Protein AF-A0A7V5KZN9-F1 (afdb_monomer_lite)

Secondary structure (DSSP, 8-state):
---------------------------PPPSBT-EEE-SS-EEEEEE-TTS-EEEEEEEEEEEE-TTS-EEEEEEEESSTTS-SEEEEE---S----SEEEEEEEEEEEETTEEEEEEEEEETT-TT-EEEEEEEE-SSEEEEBTTEEEEEEEEEEETTEEEEEEEEEE--STTTT-B-TTSPEEEE----

Radius of gyration: 25.76 Å; chains: 1; bounding box: 41×54×111 Å

pLDDT: mean 72.71, std 17.25, range [31.91, 93.56]

Foldseek 3Di:
DDDDDDDDDDDDDPDPPPPPPPPPPVPWDDLAPFKWKWQAKDWDWAADPVRDIDIWIWIKIWHQHPQQAIFIFIWTAPDRNRPHGDDGGPRDPPPPQQKG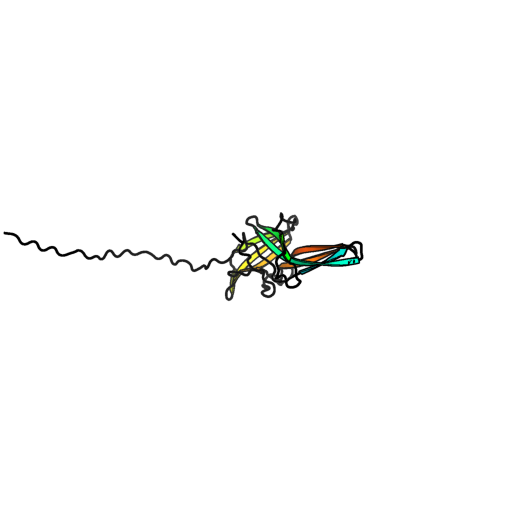KDWPDFDDDDDQWTKTWIWIDGHPDPPDIAIAMWITHRWKIWIWPQWDFDFAWDDPDPRDIDTDGDGHGHNDPRRPHTDPVTIITTDPPPD

Sequence (191 aa):
MRLKQKLLLSSLVLVFTACEPVDEESKKATLKNNLWIATTCSTTVATDSNGVKHYFYYKGLYQFDNDNTIKIGRNNYKDSTCTQFLENHAPASPENFTYNFYDLGKSATVKDYSIYDLKIEKVGESSQSVDALYAISENELCLSESLYAKNSYLHIDDNKTYESMVLDVYSDNNASQIDYGNCLRLINAPR

Structure (mmCIF, N/CA/C/O backbone):
data_AF-A0A7V5KZN9-F1
#
_entry.id   AF-A0A7V5KZN9-F1
#
loop_
_atom_site.group_PDB
_atom_site.id
_atom_site.type_symbol
_atom_site.label_atom_id
_atom_site.label_alt_id
_atom_site.label_comp_id
_atom_site.label_asym_id
_atom_site.label_entity_id
_atom_site.label_seq_id
_atom_site.pdbx_PDB_ins_code
_atom_site.Cartn_x
_atom_site.Cartn_y
_atom_site.Cartn_z
_atom_site.occupancy
_atom_site.B_iso_or_equiv
_atom_site.auth_seq_id
_atom_site.auth_comp_id
_atom_site.auth_asym_id
_atom_site.auth_atom_id
_atom_site.pdbx_PDB_model_num
ATOM 1 N N . MET A 1 1 ? 21.444 -29.534 82.105 1.00 37.88 1 MET A N 1
ATOM 2 C CA . MET A 1 1 ? 21.916 -30.576 81.165 1.00 37.88 1 MET A CA 1
ATOM 3 C C . MET A 1 1 ? 21.159 -30.389 79.853 1.00 37.88 1 MET A C 1
ATOM 5 O O . MET A 1 1 ? 19.974 -30.098 79.897 1.00 37.88 1 MET A O 1
ATOM 9 N N . ARG A 1 2 ? 21.871 -30.380 78.721 1.00 42.91 2 ARG A N 1
ATOM 10 C CA . ARG A 1 2 ? 21.389 -29.976 77.386 1.00 42.91 2 ARG A CA 1
ATOM 11 C C . ARG A 1 2 ? 20.339 -30.948 76.829 1.00 42.91 2 ARG A C 1
ATOM 13 O O . ARG A 1 2 ? 20.581 -32.144 76.893 1.00 42.91 2 ARG A O 1
ATOM 20 N N . LEU A 1 3 ? 19.344 -30.439 76.099 1.00 35.59 3 LEU A N 1
ATOM 21 C CA . LEU A 1 3 ? 19.059 -30.942 74.750 1.00 35.59 3 LEU A CA 1
ATOM 22 C C . LEU A 1 3 ? 18.369 -29.857 73.910 1.00 35.59 3 LEU A C 1
ATOM 24 O O . LEU A 1 3 ? 17.311 -29.346 74.254 1.00 35.59 3 LEU A O 1
ATOM 28 N N . LYS A 1 4 ? 19.039 -29.472 72.822 1.00 46.28 4 LYS A N 1
ATOM 29 C CA . LYS A 1 4 ? 18.533 -28.588 71.774 1.00 46.28 4 LYS A CA 1
ATOM 30 C C . LYS A 1 4 ? 17.690 -29.437 70.822 1.00 46.28 4 LYS A C 1
ATOM 32 O O . LYS A 1 4 ? 18.219 -30.412 70.297 1.00 46.28 4 LYS A O 1
ATOM 37 N N . GLN A 1 5 ? 16.466 -29.024 70.513 1.00 47.81 5 GLN A N 1
ATOM 38 C CA . GLN A 1 5 ? 15.792 -29.440 69.284 1.00 47.81 5 GLN A CA 1
ATOM 39 C C . GLN A 1 5 ? 15.448 -28.197 68.469 1.00 47.81 5 GLN A C 1
ATOM 41 O O . GLN A 1 5 ? 14.625 -27.371 68.848 1.00 47.81 5 GLN A O 1
ATOM 46 N N . LYS A 1 6 ? 16.178 -28.058 67.362 1.00 46.81 6 LYS A N 1
ATOM 47 C CA . LYS A 1 6 ? 15.826 -27.215 66.226 1.00 46.81 6 LYS A CA 1
ATOM 48 C C . LYS A 1 6 ? 14.676 -27.910 65.498 1.00 46.81 6 LYS A C 1
ATOM 50 O O . LYS A 1 6 ? 14.835 -29.084 65.177 1.00 46.81 6 LYS A O 1
ATOM 55 N N . LEU A 1 7 ? 13.606 -27.199 65.160 1.00 44.44 7 LEU A N 1
ATOM 56 C CA . LEU A 1 7 ? 12.789 -27.557 64.003 1.00 44.44 7 LEU A CA 1
ATOM 57 C C . LEU A 1 7 ? 12.545 -26.310 63.154 1.00 44.44 7 LEU A C 1
ATOM 59 O O . LEU A 1 7 ? 12.447 -25.197 63.665 1.00 44.44 7 LEU A O 1
ATOM 63 N N . LEU A 1 8 ? 12.593 -26.540 61.850 1.00 43.81 8 LEU A N 1
ATOM 64 C CA . LEU A 1 8 ? 12.763 -25.574 60.780 1.00 43.81 8 LEU A CA 1
ATOM 65 C C . LEU A 1 8 ? 11.484 -24.801 60.439 1.00 43.81 8 LEU A C 1
ATOM 67 O O . LEU A 1 8 ? 10.370 -25.285 60.612 1.00 43.81 8 LEU A O 1
ATOM 71 N N . LEU A 1 9 ? 11.725 -23.621 59.864 1.00 48.78 9 LEU A N 1
ATOM 72 C CA . LEU A 1 9 ? 10.840 -22.830 59.013 1.00 48.78 9 LEU A CA 1
ATOM 73 C C . LEU A 1 9 ? 10.015 -23.674 58.021 1.00 48.78 9 LEU A C 1
ATOM 75 O O . LEU A 1 9 ? 10.555 -24.561 57.366 1.00 48.78 9 LEU A O 1
ATOM 79 N N . SER A 1 10 ? 8.764 -23.271 57.794 1.00 40.38 10 SER A N 1
ATOM 80 C CA . SER A 1 10 ? 8.114 -23.232 56.465 1.00 40.38 10 SER A CA 1
ATOM 81 C C . SER A 1 10 ? 6.826 -22.396 56.581 1.00 40.38 10 SER A C 1
ATOM 83 O O . SER A 1 10 ? 5.930 -22.725 57.344 1.00 40.38 10 SER A O 1
ATOM 85 N N . SER A 1 11 ? 6.867 -21.132 56.152 1.00 48.06 11 SER A N 1
ATOM 86 C CA . SER A 1 11 ? 6.340 -20.623 54.871 1.00 48.06 11 SER A CA 1
ATOM 87 C C . SER A 1 11 ? 4.832 -20.778 54.686 1.00 48.06 11 SER A C 1
ATOM 89 O O . SER A 1 11 ? 4.360 -21.862 54.371 1.00 48.06 11 SER A O 1
ATOM 91 N N . LEU A 1 12 ? 4.125 -19.643 54.708 1.00 38.84 12 LEU A N 1
ATOM 92 C CA . LEU A 1 12 ? 3.197 -19.298 53.630 1.00 38.84 12 LEU A CA 1
ATOM 93 C C . LEU A 1 12 ? 2.987 -17.774 53.601 1.00 38.84 12 LEU A C 1
ATOM 95 O O . LEU A 1 12 ? 2.076 -17.233 54.220 1.00 38.84 12 LEU A O 1
ATOM 99 N N . VAL A 1 13 ? 3.875 -17.063 52.905 1.00 45.25 13 VAL A N 1
ATOM 100 C CA . VAL A 1 13 ? 3.582 -15.695 52.463 1.00 45.25 13 VA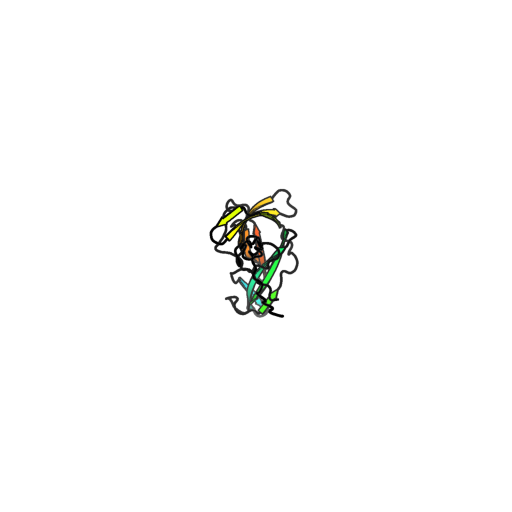L A CA 1
ATOM 101 C C . VAL A 1 13 ? 2.787 -15.838 51.169 1.00 45.25 13 VAL A C 1
ATOM 103 O O . VAL A 1 13 ? 3.345 -16.190 50.132 1.00 45.25 13 VAL A O 1
ATOM 106 N N . LEU A 1 14 ? 1.475 -15.620 51.243 1.00 45.81 14 LEU A N 1
ATOM 107 C CA . LEU A 1 14 ? 0.616 -15.435 50.075 1.00 45.81 14 LEU A CA 1
ATOM 108 C C . LEU A 1 14 ? 0.944 -14.070 49.462 1.00 45.81 14 LEU A C 1
ATOM 110 O O . LEU A 1 14 ? 0.382 -13.048 49.848 1.00 45.81 14 LEU A O 1
ATOM 114 N N . VAL A 1 15 ? 1.895 -14.049 48.529 1.00 48.28 15 VAL A N 1
ATOM 115 C CA . VAL A 1 15 ? 2.073 -12.911 47.628 1.00 48.28 15 VAL A CA 1
ATOM 116 C C . VAL A 1 15 ? 1.004 -13.044 46.550 1.00 48.28 15 VAL A C 1
ATOM 118 O O . VAL A 1 15 ? 1.126 -13.863 45.644 1.00 48.28 15 VAL A O 1
ATOM 121 N N . PHE A 1 16 ? -0.060 -12.250 46.657 1.00 43.22 16 PHE A N 1
ATOM 122 C CA . PHE A 1 16 ? -0.924 -11.970 45.518 1.00 43.22 16 PHE A CA 1
ATOM 123 C C . PHE A 1 16 ? -0.116 -11.120 44.536 1.00 43.22 16 PHE A C 1
ATOM 125 O O . PHE A 1 16 ? -0.119 -9.894 44.610 1.00 43.22 16 PHE A O 1
ATOM 132 N N . THR A 1 17 ? 0.616 -11.761 43.627 1.00 47.50 17 THR A N 1
ATOM 133 C CA . THR A 1 17 ? 0.988 -11.089 42.385 1.00 47.50 17 THR A CA 1
ATOM 134 C C . THR A 1 17 ? -0.301 -10.959 41.595 1.00 47.50 17 THR A C 1
ATOM 136 O O . THR A 1 17 ? -0.798 -11.944 41.046 1.00 47.50 17 THR A O 1
ATOM 139 N N . ALA A 1 18 ? -0.878 -9.761 41.596 1.00 42.34 18 ALA A N 1
ATOM 140 C CA . ALA A 1 18 ? -1.799 -9.368 40.551 1.00 42.34 18 ALA A CA 1
ATOM 141 C C . ALA A 1 18 ? -1.063 -9.585 39.222 1.00 42.34 18 ALA A C 1
ATOM 143 O O . ALA A 1 18 ? -0.175 -8.816 38.865 1.00 42.34 18 ALA A O 1
ATOM 144 N N . CYS A 1 19 ? -1.362 -10.690 38.538 1.00 40.97 19 CYS A N 1
ATOM 145 C CA . CYS A 1 19 ? -1.184 -10.721 37.101 1.00 40.97 19 CYS A CA 1
ATOM 146 C C . CYS A 1 19 ? -2.196 -9.707 36.584 1.00 40.97 19 CYS A C 1
ATOM 148 O O . CYS A 1 19 ? -3.392 -9.995 36.529 1.00 40.97 19 CYS A O 1
ATOM 150 N N . GLU A 1 20 ? -1.721 -8.505 36.268 1.00 43.72 20 GLU A N 1
ATOM 151 C CA . GLU A 1 20 ? -2.348 -7.752 35.193 1.00 43.72 20 GLU A CA 1
ATOM 152 C C . GLU A 1 20 ? -2.511 -8.739 34.030 1.00 43.72 20 GLU A C 1
ATOM 154 O O . GLU A 1 20 ? -1.563 -9.486 33.745 1.00 43.72 20 GLU A O 1
ATOM 159 N N . PRO A 1 21 ? -3.700 -8.849 33.413 1.00 43.19 21 PRO A N 1
ATOM 160 C CA . PRO A 1 21 ? -3.790 -9.570 32.163 1.00 43.19 21 PRO A CA 1
ATOM 161 C C . PRO A 1 21 ? -2.796 -8.879 31.236 1.00 43.19 21 PRO A C 1
ATOM 163 O O . PRO A 1 21 ? -2.962 -7.710 30.896 1.00 43.19 21 PRO A O 1
ATOM 166 N N . VAL A 1 22 ? -1.706 -9.580 30.920 1.00 45.00 22 VAL A N 1
ATOM 167 C CA . VAL A 1 22 ? -0.855 -9.225 29.796 1.00 45.00 22 VAL A CA 1
ATOM 168 C C . VAL A 1 22 ? -1.811 -9.278 28.626 1.00 45.00 22 VAL A C 1
ATOM 170 O O . VAL A 1 22 ? -2.245 -10.362 28.240 1.00 45.00 22 VAL A O 1
ATOM 173 N N . ASP A 1 23 ? -2.243 -8.102 28.187 1.00 43.59 23 ASP A N 1
ATOM 174 C CA . ASP A 1 23 ? -3.085 -7.953 27.022 1.00 43.59 23 ASP A CA 1
ATOM 175 C C . ASP A 1 23 ? -2.345 -8.694 25.909 1.00 43.59 23 ASP A C 1
ATOM 177 O O . ASP A 1 23 ? -1.269 -8.279 25.473 1.00 43.59 23 ASP A O 1
ATOM 181 N N . GLU A 1 24 ? -2.876 -9.839 25.478 1.00 41.25 24 GLU A N 1
ATOM 182 C CA . GLU A 1 24 ? -2.456 -10.487 24.240 1.00 41.25 24 GLU A CA 1
ATOM 183 C C . GLU A 1 24 ? -2.960 -9.661 23.040 1.00 41.25 24 GLU A C 1
ATOM 185 O O . GLU A 1 24 ? -3.383 -10.189 22.009 1.00 41.25 24 GLU A O 1
ATOM 190 N N . GLU A 1 25 ? -2.804 -8.336 23.096 1.00 46.12 25 GLU A N 1
ATOM 191 C CA . GLU A 1 25 ? -2.372 -7.581 21.930 1.00 46.12 25 GLU A CA 1
ATOM 192 C C . GLU A 1 25 ? -0.958 -8.065 21.571 1.00 46.12 25 GLU A C 1
ATOM 194 O O . GLU A 1 25 ? 0.052 -7.374 21.708 1.00 46.12 25 GLU A O 1
ATOM 199 N N . SER A 1 26 ? -0.890 -9.320 21.106 1.00 44.06 26 SER A N 1
ATOM 200 C CA . SER A 1 26 ? 0.034 -9.769 20.071 1.00 44.06 26 SER A CA 1
ATOM 201 C C . SER A 1 26 ? 0.387 -8.555 19.229 1.00 44.06 26 SER A C 1
ATOM 203 O O . SER A 1 26 ? -0.524 -7.935 18.704 1.00 44.06 26 SER A O 1
ATOM 205 N N . LYS A 1 27 ? 1.660 -8.143 19.226 1.00 52.47 27 LYS A N 1
ATOM 206 C CA . LYS A 1 27 ? 2.164 -6.880 18.659 1.00 52.47 27 LYS A CA 1
ATOM 207 C C . LYS A 1 27 ? 1.546 -6.582 17.287 1.00 52.47 27 LYS A C 1
ATOM 209 O O . LYS A 1 27 ? 2.137 -6.914 16.261 1.00 52.47 27 LYS A O 1
ATOM 214 N N . LYS A 1 28 ? 0.356 -5.984 17.257 1.00 56.59 28 LYS A N 1
ATOM 215 C CA . LYS A 1 28 ? -0.334 -5.682 16.011 1.00 56.59 28 LYS A CA 1
ATOM 216 C C . LYS A 1 28 ? 0.444 -4.548 15.385 1.00 56.59 28 LYS A C 1
ATOM 218 O O . LYS A 1 28 ? 0.793 -3.577 16.062 1.00 56.59 28 LYS A O 1
ATOM 223 N N . ALA A 1 29 ? 0.767 -4.697 14.109 1.00 63.75 29 ALA A N 1
ATOM 224 C CA . ALA A 1 29 ? 1.358 -3.601 13.379 1.00 63.75 29 ALA A CA 1
ATOM 225 C C . ALA A 1 29 ? 0.389 -2.409 13.432 1.00 63.75 29 ALA A C 1
ATOM 227 O O . ALA A 1 29 ? -0.830 -2.571 13.398 1.00 63.75 29 ALA A O 1
ATOM 228 N N . TH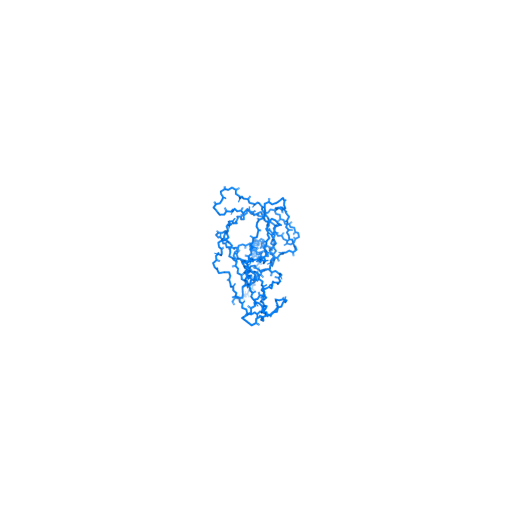R A 1 30 ? 0.932 -1.205 13.559 1.00 76.88 30 THR A N 1
ATOM 229 C CA . THR A 1 30 ? 0.180 0.043 13.423 1.00 76.88 30 THR A CA 1
ATOM 230 C C . THR A 1 30 ? 0.326 0.553 12.000 1.00 76.88 30 THR A C 1
ATOM 232 O O . THR A 1 30 ? 1.366 0.332 11.382 1.00 76.88 30 THR A O 1
ATOM 235 N N . LEU A 1 31 ? -0.658 1.288 11.476 1.00 81.38 31 LEU A N 1
ATOM 236 C CA . LEU A 1 31 ? -0.505 1.947 10.174 1.00 81.38 31 LEU A CA 1
ATOM 237 C C . LEU A 1 31 ? 0.782 2.795 10.146 1.00 81.38 31 LEU A C 1
ATOM 239 O O . LEU A 1 31 ? 1.595 2.689 9.226 1.00 81.38 31 LEU A O 1
ATOM 243 N N . LYS A 1 32 ? 0.982 3.568 11.222 1.00 83.88 32 LYS A N 1
ATOM 244 C CA . LYS A 1 32 ? 2.097 4.497 11.423 1.00 83.88 32 LYS A CA 1
ATOM 245 C C . LYS A 1 32 ? 3.413 3.793 11.770 1.00 83.88 32 LYS A C 1
ATOM 247 O O . LYS A 1 32 ? 3.412 2.768 12.451 1.00 83.88 32 LYS A O 1
ATOM 252 N N . ASN A 1 33 ? 4.531 4.398 11.362 1.00 77.88 33 ASN A N 1
ATOM 253 C CA . ASN A 1 33 ? 5.924 3.992 11.630 1.00 77.88 33 ASN A CA 1
ATOM 254 C C . ASN A 1 33 ? 6.337 2.611 11.106 1.00 77.88 33 ASN A C 1
ATOM 256 O O . ASN A 1 33 ? 7.399 2.113 11.474 1.00 77.88 33 ASN A O 1
ATOM 260 N N . ASN A 1 34 ? 5.536 2.014 10.228 1.00 85.00 34 ASN A N 1
ATOM 261 C CA . ASN A 1 34 ? 5.854 0.761 9.562 1.00 85.00 34 ASN A CA 1
ATOM 262 C C . ASN A 1 34 ? 6.154 0.995 8.081 1.00 85.00 34 ASN A C 1
ATOM 264 O O . ASN A 1 34 ? 5.657 1.945 7.470 1.00 85.00 34 ASN A O 1
ATOM 268 N N . LEU A 1 35 ? 6.997 0.126 7.523 1.00 86.81 35 LEU A N 1
ATOM 269 C CA . LEU A 1 35 ? 7.279 0.085 6.095 1.00 86.81 35 LEU A CA 1
ATOM 270 C C . LEU A 1 35 ? 6.475 -1.049 5.470 1.00 86.81 35 LEU A C 1
ATOM 272 O O . LEU A 1 35 ? 6.645 -2.217 5.821 1.00 86.81 35 LEU A O 1
ATOM 276 N N . TRP A 1 36 ? 5.626 -0.693 4.521 1.00 88.50 36 TRP A N 1
ATOM 277 C CA . TRP A 1 36 ? 4.715 -1.596 3.842 1.00 88.50 36 TRP A CA 1
ATOM 278 C C . TRP A 1 36 ? 5.152 -1.786 2.395 1.00 88.50 36 TRP A C 1
ATOM 280 O O . TRP A 1 36 ? 5.569 -0.830 1.748 1.00 88.50 36 TRP A O 1
ATOM 290 N N . ILE A 1 37 ? 5.064 -3.005 1.869 1.00 88.56 37 ILE A N 1
ATOM 291 C CA . ILE A 1 37 ? 5.423 -3.324 0.483 1.00 88.56 37 ILE A CA 1
ATOM 292 C C . ILE A 1 37 ? 4.246 -3.916 -0.273 1.00 88.56 37 ILE A C 1
ATOM 294 O O . ILE A 1 37 ? 3.541 -4.789 0.236 1.00 88.56 37 ILE A O 1
ATOM 298 N N . ALA A 1 38 ? 4.063 -3.473 -1.513 1.00 87.94 38 ALA A N 1
ATOM 299 C CA . ALA A 1 38 ? 3.116 -4.078 -2.435 1.00 87.94 38 ALA A CA 1
ATOM 300 C C . ALA A 1 38 ? 3.458 -5.556 -2.676 1.00 87.94 38 ALA A C 1
ATOM 302 O O . ALA A 1 38 ? 4.618 -5.940 -2.850 1.00 87.94 38 ALA A O 1
ATOM 303 N N . THR A 1 39 ? 2.436 -6.403 -2.716 1.00 85.56 39 THR A N 1
ATOM 304 C CA . THR A 1 39 ? 2.597 -7.835 -2.998 1.00 85.56 39 THR A CA 1
ATOM 305 C C . THR A 1 39 ? 2.843 -8.103 -4.482 1.00 85.56 39 THR A C 1
ATOM 307 O O . THR A 1 39 ? 3.585 -9.027 -4.827 1.00 85.56 39 THR A O 1
ATOM 310 N N . THR A 1 40 ? 2.293 -7.263 -5.357 1.00 85.31 40 THR A N 1
ATOM 311 C CA . THR A 1 40 ? 2.394 -7.370 -6.814 1.00 85.31 40 THR A CA 1
ATOM 312 C C . THR A 1 40 ? 3.719 -6.829 -7.350 1.00 85.31 40 THR A C 1
ATOM 314 O O . THR A 1 40 ? 4.146 -5.730 -6.993 1.00 85.31 40 THR A O 1
ATOM 317 N N . CYS A 1 41 ? 4.353 -7.589 -8.245 1.00 86.12 41 CYS A N 1
ATOM 318 C CA . CYS A 1 41 ? 5.544 -7.163 -8.979 1.00 86.12 41 CYS A CA 1
ATOM 319 C C . CYS A 1 41 ? 5.143 -6.313 -10.195 1.00 86.12 41 CYS A C 1
ATOM 321 O O . CYS A 1 41 ? 4.297 -6.741 -10.981 1.00 86.12 41 CYS A O 1
ATOM 323 N N . SER A 1 42 ? 5.758 -5.142 -10.357 1.00 84.50 42 SER A N 1
ATOM 324 C CA . SER A 1 42 ? 5.591 -4.274 -11.530 1.00 84.50 42 SER A CA 1
ATOM 325 C C . SER A 1 42 ? 6.797 -4.313 -12.453 1.00 84.50 42 SER A C 1
ATOM 327 O O . SER A 1 42 ? 7.886 -4.713 -12.043 1.00 84.50 42 SER A O 1
ATOM 329 N N . THR A 1 43 ? 6.588 -3.904 -13.708 1.00 83.94 43 THR A N 1
ATOM 330 C CA . THR A 1 43 ? 7.615 -3.906 -14.756 1.00 83.94 43 THR A CA 1
ATOM 331 C C . THR A 1 43 ? 7.588 -2.601 -15.551 1.00 83.94 43 THR A C 1
ATOM 333 O O . THR A 1 43 ? 6.598 -2.313 -16.216 1.00 83.94 43 THR A O 1
ATOM 336 N N . THR A 1 44 ? 8.711 -1.880 -15.588 1.00 78.31 44 THR A N 1
ATOM 337 C CA . THR A 1 44 ? 8.957 -0.838 -16.602 1.00 78.31 44 THR A CA 1
ATOM 338 C C . THR A 1 44 ? 9.797 -1.385 -17.745 1.00 78.31 44 THR A C 1
ATOM 340 O O . THR A 1 44 ? 10.554 -2.346 -17.583 1.00 78.31 44 THR A O 1
ATOM 343 N N . VAL A 1 45 ? 9.716 -0.717 -18.897 1.00 81.81 45 VAL A N 1
ATOM 344 C CA . VAL A 1 45 ? 10.644 -0.922 -20.008 1.00 81.81 45 VAL A CA 1
ATOM 345 C C . VAL A 1 45 ? 11.277 0.407 -20.414 1.00 81.81 45 VAL A C 1
ATOM 347 O O . VAL A 1 45 ? 10.577 1.396 -20.614 1.00 81.81 45 VAL A O 1
ATOM 350 N N . ALA A 1 46 ? 12.600 0.432 -20.551 1.00 79.00 46 ALA A N 1
ATOM 351 C CA . ALA A 1 46 ? 13.324 1.516 -21.206 1.00 79.00 46 ALA A CA 1
ATOM 352 C C . ALA A 1 46 ? 13.939 0.991 -22.499 1.00 79.00 46 ALA A C 1
ATOM 354 O O . ALA A 1 46 ? 14.370 -0.158 -22.563 1.00 79.00 46 ALA A O 1
ATOM 355 N N . THR A 1 47 ? 14.001 1.828 -23.526 1.00 83.69 47 THR A N 1
ATOM 356 C CA . THR A 1 47 ? 14.667 1.478 -24.783 1.00 83.69 47 THR A CA 1
ATOM 357 C C . THR A 1 47 ? 15.951 2.288 -24.891 1.00 83.69 47 THR A C 1
ATOM 359 O O . THR A 1 47 ? 15.919 3.506 -24.719 1.00 83.69 47 THR A O 1
ATOM 362 N N . ASP A 1 48 ? 17.085 1.628 -25.121 1.00 83.31 48 ASP A N 1
ATOM 363 C CA . ASP A 1 48 ? 18.356 2.330 -25.313 1.00 83.31 48 ASP A CA 1
ATOM 364 C C . ASP A 1 48 ? 18.478 2.954 -26.714 1.00 83.31 48 ASP A C 1
ATOM 366 O O . ASP A 1 48 ? 17.611 2.797 -27.577 1.00 83.31 48 ASP A O 1
ATOM 370 N N . SER A 1 49 ? 19.579 3.670 -26.959 1.00 84.94 49 SER A N 1
ATOM 371 C CA . SER A 1 49 ? 19.836 4.351 -28.235 1.00 84.94 49 SER A CA 1
ATOM 372 C C . SER A 1 49 ? 19.907 3.415 -29.446 1.00 84.94 49 SER A C 1
ATOM 374 O O . SER A 1 49 ? 19.838 3.890 -30.577 1.00 84.94 49 SER A O 1
ATOM 376 N N . ASN A 1 50 ? 20.060 2.107 -29.226 1.00 91.06 50 ASN A N 1
ATOM 377 C CA . ASN A 1 50 ? 20.141 1.089 -30.271 1.00 91.06 50 ASN A CA 1
ATOM 378 C C . ASN A 1 50 ? 18.807 0.352 -30.472 1.00 91.06 50 ASN A C 1
ATOM 380 O O . ASN A 1 50 ? 18.748 -0.599 -31.251 1.00 91.06 50 ASN A O 1
ATOM 384 N N . GLY A 1 51 ? 17.739 0.760 -29.779 1.00 85.38 51 GLY A N 1
ATOM 385 C CA . GLY A 1 51 ? 16.435 0.105 -29.856 1.00 85.38 51 GLY A CA 1
ATOM 386 C C . GLY A 1 51 ? 16.311 -1.146 -28.981 1.00 85.38 51 GLY A C 1
ATOM 387 O O . GLY A 1 51 ? 15.315 -1.865 -29.096 1.00 85.38 51 GLY A O 1
ATOM 388 N N . VAL A 1 52 ? 17.287 -1.436 -28.113 1.00 88.69 52 VAL A N 1
ATOM 389 C CA . VAL A 1 52 ? 17.227 -2.599 -27.217 1.00 88.69 52 VAL A CA 1
ATOM 390 C C . VAL A 1 52 ? 16.378 -2.258 -25.998 1.00 88.69 52 VAL A C 1
ATOM 392 O O . VAL A 1 52 ? 16.573 -1.227 -25.353 1.00 88.69 52 VAL A O 1
ATOM 395 N N . LYS A 1 53 ? 15.433 -3.145 -25.676 1.00 86.25 53 LYS A N 1
ATOM 396 C CA . LYS A 1 53 ? 14.558 -3.023 -24.507 1.00 86.25 53 LYS A CA 1
ATOM 397 C C . LYS A 1 53 ? 15.244 -3.555 -23.252 1.00 86.25 53 LYS A C 1
ATOM 399 O O . LYS A 1 53 ? 15.703 -4.694 -23.224 1.00 86.25 53 LYS A O 1
ATOM 404 N N . HIS A 1 54 ? 15.218 -2.750 -22.202 1.00 81.81 54 HIS A N 1
ATOM 405 C CA . HIS A 1 54 ? 15.694 -3.053 -20.860 1.00 81.81 54 HIS A CA 1
ATOM 406 C C . HIS A 1 54 ? 14.497 -3.061 -19.916 1.00 81.81 54 HIS A C 1
ATOM 408 O O . HIS A 1 54 ? 13.765 -2.076 -19.838 1.00 81.81 54 HIS A O 1
ATOM 414 N N . TYR A 1 55 ? 14.282 -4.180 -19.230 1.00 84.94 55 TYR A N 1
ATOM 415 C CA . TYR A 1 55 ? 13.164 -4.364 -18.308 1.00 84.94 55 TYR A CA 1
ATOM 416 C C . TYR A 1 55 ? 13.631 -4.141 -16.873 1.00 84.94 55 TYR A C 1
ATOM 418 O O . TYR A 1 55 ? 14.673 -4.669 -16.482 1.00 84.94 55 TYR A O 1
ATOM 426 N N . PHE A 1 56 ? 12.847 -3.409 -16.084 1.00 84.00 56 PHE A N 1
ATOM 427 C CA . PHE A 1 56 ? 13.118 -3.204 -14.661 1.00 84.00 56 PHE A CA 1
ATOM 428 C C . PHE A 1 56 ? 11.918 -3.647 -13.843 1.00 84.00 56 PHE A C 1
ATOM 430 O O . PHE A 1 56 ? 10.791 -3.230 -14.109 1.00 84.00 56 PHE A O 1
ATOM 437 N N . TYR A 1 57 ? 12.179 -4.467 -12.830 1.00 86.50 57 TYR A N 1
ATOM 438 C CA . TYR A 1 57 ? 11.155 -5.069 -11.988 1.00 86.50 57 TYR A CA 1
ATOM 439 C C . TYR A 1 57 ? 11.225 -4.490 -10.590 1.00 86.50 57 TYR A C 1
ATOM 441 O O . TYR A 1 57 ? 12.319 -4.320 -10.047 1.00 86.50 57 TYR A O 1
ATOM 449 N N . TYR A 1 58 ? 10.080 -4.179 -9.996 1.00 85.06 58 TYR A N 1
ATOM 450 C CA . TYR A 1 58 ? 10.062 -3.533 -8.690 1.00 85.06 58 TYR A CA 1
ATOM 451 C C . TYR A 1 58 ? 8.737 -3.736 -7.940 1.00 85.06 58 TYR A C 1
ATOM 453 O O . TYR A 1 58 ? 7.725 -4.151 -8.509 1.00 85.06 58 TYR A O 1
ATOM 461 N N . LYS A 1 59 ? 8.751 -3.441 -6.638 1.00 86.88 59 LYS A N 1
ATOM 462 C CA . LYS A 1 59 ? 7.571 -3.376 -5.762 1.00 86.88 59 LYS A CA 1
ATOM 463 C C . LYS A 1 59 ? 7.512 -2.015 -5.078 1.00 86.88 59 LYS A C 1
ATOM 465 O O . LYS A 1 59 ? 8.549 -1.515 -4.641 1.00 86.88 59 LYS A O 1
ATOM 470 N N . GLY A 1 60 ? 6.316 -1.444 -4.958 1.00 84.50 60 GLY A N 1
ATOM 471 C CA . GLY A 1 60 ? 6.107 -0.187 -4.242 1.00 84.50 60 GLY A CA 1
ATOM 472 C C . GLY A 1 60 ? 6.281 -0.335 -2.733 1.00 84.50 60 GLY A C 1
ATOM 473 O O . GLY A 1 60 ? 5.863 -1.338 -2.154 1.00 84.50 60 GLY A O 1
ATOM 474 N N . LEU A 1 61 ? 6.910 0.658 -2.114 1.00 86.25 61 LEU A N 1
ATOM 475 C CA . LEU A 1 61 ? 7.126 0.801 -0.679 1.00 86.25 61 LEU A CA 1
ATOM 476 C C . LEU A 1 61 ? 6.329 1.999 -0.165 1.00 86.25 61 LEU A C 1
ATOM 478 O O . LEU A 1 61 ? 6.401 3.076 -0.747 1.00 86.25 61 LEU A O 1
ATOM 482 N N . TYR A 1 62 ? 5.640 1.832 0.955 1.00 85.50 62 TYR A N 1
ATOM 483 C CA . TYR A 1 62 ? 4.792 2.849 1.566 1.00 85.50 62 TYR A CA 1
ATOM 484 C C . TYR A 1 62 ? 5.139 2.972 3.046 1.00 85.50 62 TYR A C 1
ATOM 486 O O . TYR A 1 62 ? 5.159 1.978 3.772 1.00 85.50 62 TYR A O 1
ATOM 494 N N . GLN A 1 63 ? 5.402 4.188 3.505 1.00 85.88 63 GLN A N 1
ATOM 495 C CA . GLN A 1 63 ? 5.614 4.498 4.911 1.00 85.88 63 GLN A CA 1
ATOM 496 C C . GLN A 1 63 ? 4.649 5.603 5.323 1.00 85.88 63 GLN A C 1
ATOM 498 O O . GLN A 1 63 ? 4.734 6.721 4.826 1.00 85.88 63 GLN A O 1
ATOM 503 N N . PHE A 1 64 ? 3.764 5.289 6.261 1.00 81.56 64 PHE A N 1
ATOM 504 C CA . PHE A 1 64 ? 2.869 6.253 6.891 1.00 81.56 64 PHE A CA 1
ATOM 505 C C . PHE A 1 64 ? 3.564 6.721 8.167 1.00 81.56 64 PHE A C 1
ATOM 507 O O . PHE A 1 64 ? 3.852 5.902 9.045 1.00 81.56 64 PHE A O 1
ATOM 514 N N . ASP A 1 65 ? 3.921 7.995 8.267 1.00 78.06 65 ASP A N 1
ATOM 515 C CA . ASP A 1 65 ? 4.600 8.506 9.457 1.00 78.06 65 ASP A CA 1
ATOM 516 C C . ASP A 1 65 ? 3.633 9.102 10.487 1.00 78.06 65 ASP A C 1
ATOM 518 O O . ASP A 1 65 ? 2.411 9.124 10.318 1.00 78.06 65 ASP A O 1
ATOM 522 N N . ASN A 1 66 ? 4.183 9.510 11.632 1.00 77.31 66 ASN A N 1
ATOM 523 C CA . ASN A 1 66 ? 3.387 10.063 12.725 1.00 77.31 66 ASN A CA 1
ATOM 524 C C . ASN A 1 66 ? 2.743 11.404 12.381 1.00 77.31 66 ASN A C 1
ATOM 526 O O . ASN A 1 66 ? 1.699 11.720 12.956 1.00 77.31 66 ASN A O 1
ATOM 530 N N . ASP A 1 67 ? 3.330 12.127 11.429 1.00 73.25 67 ASP A N 1
ATOM 531 C CA . ASP A 1 67 ? 2.940 13.474 11.023 1.00 73.25 67 ASP A CA 1
ATOM 532 C C . ASP A 1 67 ? 1.839 13.457 9.951 1.00 73.25 67 ASP A C 1
ATOM 534 O O . ASP A 1 67 ? 1.578 14.469 9.306 1.00 73.25 67 ASP A O 1
ATOM 538 N N . ASN A 1 68 ? 1.161 12.312 9.788 1.00 71.31 68 ASN A N 1
ATOM 539 C CA . ASN A 1 68 ? 0.077 12.091 8.830 1.00 71.31 68 ASN A CA 1
ATOM 540 C C . ASN A 1 68 ? 0.517 12.248 7.369 1.00 71.31 68 ASN A C 1
ATOM 542 O O . ASN A 1 68 ? -0.324 12.489 6.498 1.00 71.31 68 ASN A O 1
ATOM 546 N N . THR A 1 69 ? 1.813 12.078 7.098 1.00 74.94 69 THR A N 1
ATOM 547 C CA . THR A 1 69 ? 2.354 12.088 5.743 1.00 74.94 69 THR A CA 1
ATOM 548 C C . THR A 1 69 ? 2.670 10.672 5.281 1.00 74.94 69 THR A C 1
ATOM 550 O O . THR A 1 69 ? 2.985 9.775 6.072 1.00 74.94 69 THR A O 1
ATOM 553 N N . ILE A 1 70 ? 2.572 10.463 3.971 1.00 77.69 70 ILE A N 1
ATOM 554 C CA . ILE A 1 70 ? 2.986 9.215 3.339 1.00 77.69 70 ILE A CA 1
ATOM 555 C C . ILE A 1 70 ? 4.262 9.470 2.561 1.00 77.69 70 ILE A C 1
ATOM 557 O O . ILE A 1 70 ? 4.342 10.386 1.743 1.00 77.69 70 ILE A O 1
ATOM 561 N N . LYS A 1 71 ? 5.249 8.611 2.790 1.00 80.06 71 LYS A N 1
ATOM 562 C CA . LYS A 1 71 ? 6.461 8.520 1.982 1.00 80.06 71 LYS A CA 1
ATOM 563 C C . LYS A 1 71 ? 6.348 7.281 1.117 1.00 80.06 71 LYS A C 1
ATOM 565 O O . LYS A 1 71 ? 6.061 6.194 1.621 1.00 80.06 71 LYS A O 1
ATOM 570 N N . ILE A 1 72 ? 6.596 7.448 -0.174 1.00 78.38 72 ILE A N 1
ATOM 571 C CA . ILE A 1 72 ? 6.538 6.362 -1.146 1.00 78.38 72 ILE A CA 1
ATOM 572 C C . ILE A 1 72 ? 7.943 6.142 -1.709 1.00 78.38 72 ILE A C 1
ATOM 574 O O . ILE A 1 72 ? 8.701 7.083 -1.931 1.00 78.38 72 ILE A O 1
ATOM 578 N N . GLY A 1 73 ? 8.330 4.882 -1.859 1.00 79.88 73 GLY A N 1
ATOM 579 C CA . GLY A 1 73 ? 9.619 4.455 -2.403 1.00 79.88 73 GLY A CA 1
ATOM 580 C C . GLY A 1 73 ? 9.459 3.150 -3.161 1.00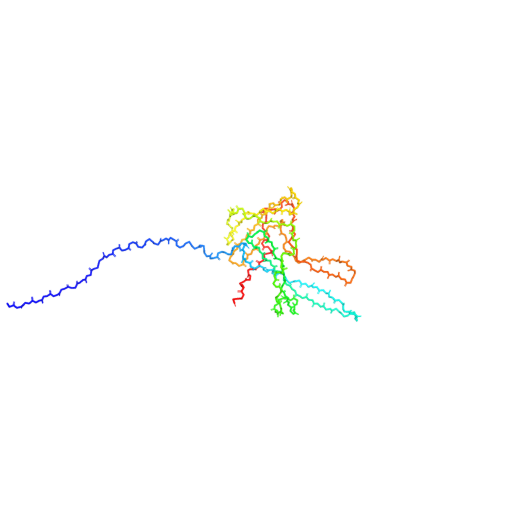 79.88 73 GLY A C 1
ATOM 581 O O . GLY A 1 73 ? 8.346 2.658 -3.289 1.00 79.88 73 GLY A O 1
ATOM 582 N N . ARG A 1 74 ? 10.549 2.546 -3.638 1.00 83.88 74 ARG A N 1
ATOM 583 C CA . ARG A 1 74 ? 10.483 1.277 -4.382 1.00 83.88 74 ARG A CA 1
ATOM 584 C C . ARG A 1 74 ? 11.583 0.318 -3.994 1.00 83.88 74 ARG A C 1
ATOM 586 O O . ARG A 1 74 ? 12.695 0.709 -3.657 1.00 83.88 74 ARG A O 1
ATOM 593 N N . ASN A 1 75 ? 11.296 -0.958 -4.162 1.00 85.19 75 ASN A N 1
ATOM 594 C CA . ASN A 1 75 ? 12.290 -2.006 -4.071 1.00 85.19 75 ASN A CA 1
ATOM 595 C C . ASN A 1 75 ? 12.516 -2.639 -5.444 1.00 85.19 75 ASN A C 1
ATOM 597 O O . ASN A 1 75 ? 11.541 -3.070 -6.054 1.00 85.19 75 ASN A O 1
ATOM 601 N N . ASN A 1 76 ? 13.759 -2.700 -5.926 1.00 84.69 76 ASN A N 1
ATOM 602 C CA . ASN A 1 76 ? 14.090 -3.214 -7.257 1.00 84.69 76 ASN A CA 1
ATOM 603 C C . ASN A 1 76 ? 14.501 -4.692 -7.222 1.00 84.69 76 ASN A C 1
ATOM 605 O O . ASN A 1 76 ? 15.140 -5.172 -6.280 1.00 84.69 76 ASN A O 1
ATOM 609 N N . TYR A 1 77 ? 14.209 -5.397 -8.313 1.00 87.88 77 TYR A N 1
ATOM 610 C CA . TYR A 1 77 ? 14.451 -6.828 -8.475 1.00 87.88 77 TYR A CA 1
ATOM 611 C C . TYR A 1 77 ? 15.017 -7.167 -9.856 1.00 87.88 77 TYR A C 1
ATOM 613 O O . TYR A 1 77 ? 14.802 -6.451 -10.836 1.00 87.88 77 TYR A O 1
ATOM 621 N N . LYS A 1 78 ? 15.751 -8.284 -9.932 1.00 85.88 78 LYS A N 1
ATOM 622 C CA . LYS A 1 78 ? 16.380 -8.777 -11.174 1.00 85.88 78 LYS A CA 1
ATOM 623 C C . LYS A 1 78 ? 15.396 -9.428 -12.131 1.00 85.88 78 LYS A C 1
ATOM 625 O O . LYS A 1 78 ? 15.700 -9.569 -13.311 1.00 85.88 78 LYS A O 1
ATOM 630 N N . ASP A 1 79 ? 14.263 -9.880 -11.614 1.00 88.69 79 ASP A N 1
ATOM 631 C CA . ASP A 1 79 ? 13.367 -10.791 -12.306 1.00 88.69 79 ASP A CA 1
ATOM 632 C C . ASP A 1 79 ? 11.902 -10.357 -12.185 1.00 88.69 79 ASP A C 1
ATOM 634 O O . ASP A 1 79 ? 11.504 -9.693 -11.227 1.00 88.69 79 ASP A O 1
ATOM 638 N N . SER A 1 80 ? 11.090 -10.806 -13.142 1.00 87.88 80 SER A N 1
ATOM 639 C CA . SER A 1 80 ? 9.663 -10.483 -13.255 1.00 87.88 80 SER A CA 1
ATOM 640 C C . SER A 1 80 ? 8.780 -11.051 -12.148 1.00 87.88 80 SER A C 1
ATOM 642 O O . SER A 1 80 ? 7.604 -10.700 -12.070 1.00 87.88 80 SER A O 1
ATOM 644 N N . THR A 1 81 ? 9.313 -11.916 -11.284 1.00 88.88 81 THR A N 1
ATOM 645 C CA . THR A 1 81 ? 8.599 -12.424 -10.105 1.00 88.88 81 THR A CA 1
ATOM 646 C C . THR A 1 81 ? 8.926 -11.627 -8.841 1.00 88.88 81 THR A C 1
ATOM 648 O O . THR A 1 81 ? 8.301 -11.839 -7.801 1.00 88.88 81 THR A O 1
ATOM 651 N N . CYS A 1 82 ? 9.867 -10.680 -8.919 1.00 87.62 82 CYS A N 1
ATOM 652 C CA . CYS A 1 82 ? 10.353 -9.895 -7.790 1.00 87.62 82 CYS A CA 1
ATOM 653 C C . CYS A 1 82 ? 10.799 -10.779 -6.609 1.00 87.62 82 CYS A C 1
ATOM 655 O O . CYS A 1 82 ? 10.410 -10.542 -5.456 1.00 87.62 82 CYS A O 1
ATOM 657 N N . THR A 1 83 ? 11.586 -11.820 -6.905 1.00 86.38 83 THR A N 1
ATOM 658 C CA . THR A 1 83 ? 12.132 -12.755 -5.903 1.00 86.38 83 THR A CA 1
ATOM 659 C C . THR A 1 83 ? 13.626 -12.551 -5.671 1.00 86.38 83 THR A C 1
ATOM 661 O O . THR A 1 83 ? 14.107 -12.737 -4.553 1.00 86.38 83 THR A O 1
ATOM 664 N N . GLN A 1 84 ? 14.367 -12.108 -6.686 1.00 85.19 84 GLN A N 1
ATOM 665 C CA . GLN A 1 84 ? 15.796 -11.829 -6.611 1.00 85.19 84 GLN A CA 1
ATOM 666 C C . GLN A 1 84 ? 16.033 -10.335 -6.409 1.00 85.19 84 GLN A C 1
ATOM 668 O O . GLN A 1 84 ? 16.001 -9.537 -7.347 1.00 85.19 84 GLN A O 1
ATOM 673 N N . PHE A 1 85 ? 16.275 -9.966 -5.156 1.00 77.88 85 PHE A N 1
ATOM 674 C CA . PHE A 1 85 ? 16.536 -8.590 -4.747 1.00 77.88 85 PHE A CA 1
ATOM 675 C C . PHE A 1 85 ? 17.777 -7.998 -5.438 1.00 77.88 85 PHE A C 1
ATOM 677 O O . PHE A 1 85 ? 18.816 -8.659 -5.560 1.00 77.88 85 PHE A O 1
ATOM 684 N N . LEU A 1 86 ? 17.657 -6.741 -5.871 1.00 75.19 86 LEU A N 1
ATOM 685 C CA . LEU A 1 86 ? 18.763 -5.932 -6.386 1.00 75.19 86 LEU A CA 1
ATOM 686 C C . LEU A 1 86 ? 19.200 -4.880 -5.381 1.00 75.19 86 LEU A C 1
ATOM 688 O O . LEU A 1 86 ? 20.353 -4.862 -4.961 1.00 75.19 86 LEU A O 1
ATOM 692 N N . GLU A 1 87 ? 18.279 -3.979 -5.064 1.00 73.75 87 GLU A N 1
ATOM 693 C CA . GLU A 1 87 ? 18.580 -2.725 -4.395 1.00 73.75 87 GLU A CA 1
ATOM 694 C C . GLU A 1 87 ? 17.299 -2.143 -3.798 1.00 73.75 87 GLU A C 1
ATOM 696 O O . GLU A 1 87 ? 16.232 -2.185 -4.417 1.00 73.75 87 GLU A O 1
ATOM 701 N N . ASN A 1 88 ? 17.423 -1.572 -2.601 1.00 72.44 88 ASN A N 1
ATOM 702 C CA . ASN A 1 88 ? 16.340 -0.877 -1.926 1.00 72.44 88 ASN A CA 1
ATOM 703 C C . ASN A 1 88 ? 16.464 0.627 -2.186 1.00 72.44 88 ASN A C 1
ATOM 705 O O . ASN A 1 88 ? 17.452 1.241 -1.780 1.00 72.44 88 ASN A O 1
ATOM 709 N N . HIS A 1 89 ? 15.441 1.224 -2.794 1.00 73.44 89 HIS A N 1
ATOM 710 C CA . HIS A 1 89 ? 15.252 2.667 -2.759 1.00 73.44 89 HIS A CA 1
ATOM 711 C C . HIS A 1 89 ? 14.224 2.985 -1.683 1.00 73.44 89 HIS A C 1
ATOM 713 O O . HIS A 1 89 ? 13.014 3.013 -1.933 1.00 73.44 89 HIS A O 1
ATOM 719 N N . ALA A 1 90 ? 14.739 3.213 -0.473 1.00 71.19 90 ALA A N 1
ATOM 720 C CA . ALA A 1 90 ? 13.919 3.599 0.661 1.00 71.19 90 ALA A CA 1
ATOM 721 C C . ALA A 1 90 ? 13.038 4.799 0.274 1.00 71.19 90 ALA A C 1
ATOM 723 O O . ALA A 1 90 ? 13.481 5.623 -0.533 1.00 71.19 90 ALA A O 1
ATOM 724 N N . PRO A 1 91 ? 11.820 4.914 0.833 1.00 72.94 91 PRO A N 1
ATOM 725 C CA . PRO A 1 91 ? 10.975 6.084 0.622 1.00 72.94 91 PRO A CA 1
ATOM 726 C C . PRO A 1 91 ? 11.777 7.378 0.818 1.00 72.94 91 PRO A C 1
ATOM 728 O O . PRO A 1 91 ? 12.263 7.663 1.915 1.00 72.94 91 PRO A O 1
ATOM 731 N N . ALA A 1 92 ? 11.994 8.115 -0.270 1.00 62.78 92 ALA A N 1
ATOM 732 C CA . ALA A 1 92 ? 12.929 9.232 -0.315 1.00 62.78 92 ALA A CA 1
ATOM 733 C C . ALA A 1 92 ? 12.143 10.539 -0.353 1.00 62.78 92 ALA A C 1
ATOM 735 O O . ALA A 1 92 ? 11.668 10.932 -1.411 1.00 62.78 92 ALA A O 1
ATOM 736 N N . SER A 1 93 ? 12.038 11.207 0.806 1.00 54.44 93 SER A N 1
ATOM 737 C CA . SER A 1 93 ? 11.151 12.363 1.029 1.00 54.44 93 SER A CA 1
ATOM 738 C C . SER A 1 93 ? 9.675 12.017 0.750 1.00 54.44 93 SER A C 1
ATOM 740 O O . SER A 1 93 ? 9.376 11.069 0.028 1.00 54.44 93 SER A O 1
ATOM 742 N N . PRO A 1 94 ? 8.688 12.724 1.316 1.00 53.28 94 PRO A N 1
ATOM 743 C CA . PRO A 1 94 ? 7.392 12.758 0.657 1.00 53.28 94 PRO A CA 1
ATOM 744 C C . PRO A 1 94 ? 7.635 13.244 -0.781 1.00 53.28 94 PRO A C 1
ATOM 746 O O . PRO A 1 94 ? 8.046 14.387 -0.991 1.00 53.28 94 PRO A O 1
ATOM 749 N N . GLU A 1 95 ? 7.429 12.386 -1.786 1.00 53.25 95 GLU A N 1
ATOM 750 C CA . GLU A 1 95 ? 6.888 12.911 -3.039 1.00 53.25 95 GLU A CA 1
ATOM 751 C C . GLU A 1 95 ? 5.614 13.646 -2.614 1.00 53.25 95 GLU A C 1
ATOM 753 O O . GLU A 1 95 ? 4.883 13.124 -1.773 1.00 53.25 95 GLU A O 1
ATOM 758 N N . ASN A 1 96 ? 5.427 14.896 -3.045 1.00 48.75 96 ASN A N 1
ATOM 759 C CA . ASN A 1 96 ? 4.355 15.772 -2.562 1.00 48.75 96 ASN A CA 1
ATOM 760 C C . ASN A 1 96 ? 2.972 15.204 -2.933 1.00 48.75 96 ASN A C 1
ATOM 762 O O . ASN A 1 96 ? 2.299 15.716 -3.827 1.00 48.75 96 ASN A O 1
ATOM 766 N N . PHE A 1 97 ? 2.536 14.146 -2.257 1.00 58.19 97 PHE A N 1
ATOM 767 C CA . PHE A 1 97 ? 1.181 13.662 -2.325 1.00 58.19 97 PHE A CA 1
ATOM 768 C C . PHE A 1 97 ? 0.326 14.650 -1.571 1.00 58.19 97 PHE A C 1
ATOM 770 O O . PHE A 1 97 ? 0.614 15.077 -0.453 1.00 58.19 97 PHE A O 1
ATOM 777 N N . THR A 1 98 ? -0.726 15.054 -2.249 1.00 66.81 98 THR A N 1
ATOM 778 C CA . THR A 1 98 ? -1.615 16.116 -1.835 1.00 66.81 98 THR A CA 1
ATOM 779 C C . THR A 1 98 ? -2.564 15.607 -0.754 1.00 66.81 98 THR A C 1
ATOM 781 O O . THR A 1 98 ? -3.724 15.947 -0.833 1.00 66.81 98 THR A O 1
ATOM 784 N N . TYR A 1 99 ? -2.154 14.767 0.207 1.00 74.44 99 TYR A N 1
ATOM 785 C CA . TYR A 1 99 ? -3.079 14.141 1.161 1.00 74.44 99 TYR A CA 1
ATOM 786 C C . TYR A 1 99 ? -2.518 14.022 2.583 1.00 74.44 99 TYR A C 1
ATOM 788 O O . TYR A 1 99 ? -1.391 13.573 2.775 1.00 74.44 99 TYR A O 1
ATOM 796 N N . ASN A 1 100 ? -3.344 14.371 3.571 1.00 79.12 100 ASN A N 1
ATOM 797 C CA . ASN A 1 100 ? -3.134 14.100 4.992 1.00 79.12 100 ASN A CA 1
ATOM 798 C C . ASN A 1 100 ? -4.005 12.919 5.429 1.00 79.12 100 ASN A C 1
ATOM 800 O O . ASN A 1 100 ? -5.176 12.849 5.053 1.00 79.12 100 ASN A O 1
ATOM 804 N N . PHE A 1 101 ? -3.461 12.038 6.267 1.00 81.94 101 PHE A N 1
ATOM 805 C CA . PHE A 1 101 ? -4.131 10.819 6.734 1.00 81.94 101 PHE A CA 1
ATOM 806 C C . PHE A 1 101 ? -4.412 10.885 8.232 1.00 81.94 101 PHE A C 1
ATOM 808 O O . PHE A 1 101 ? -3.490 10.980 9.035 1.00 81.94 101 PHE A O 1
ATOM 815 N N . TYR A 1 102 ? -5.675 10.785 8.628 1.00 84.62 102 TYR A N 1
ATOM 816 C CA . TYR A 1 102 ? -6.108 10.877 10.018 1.00 84.62 102 TYR A CA 1
ATOM 817 C C . TYR A 1 102 ? -6.713 9.550 10.459 1.00 84.62 102 TYR A C 1
ATOM 819 O O . TYR A 1 102 ? -7.816 9.195 10.052 1.00 84.62 102 TYR A O 1
ATOM 827 N N . ASP A 1 103 ? -5.982 8.830 11.304 1.00 86.81 103 ASP A N 1
ATOM 828 C CA . ASP A 1 103 ? -6.503 7.663 12.012 1.00 86.81 103 ASP A CA 1
ATOM 829 C C . ASP A 1 103 ? -7.558 8.120 13.028 1.00 86.81 103 ASP A C 1
ATOM 831 O O . ASP A 1 103 ? -7.249 8.897 13.939 1.00 86.81 103 ASP A O 1
ATOM 835 N N . LEU A 1 104 ? -8.803 7.683 12.838 1.00 88.06 104 LEU A N 1
ATOM 836 C CA . LEU A 1 104 ? -9.940 8.027 13.694 1.00 88.06 104 LEU A CA 1
ATOM 837 C C . LEU A 1 104 ? -10.203 6.973 14.779 1.00 88.06 104 LEU A C 1
ATOM 839 O O . LEU A 1 104 ? -11.090 7.154 15.615 1.00 88.06 104 LEU A O 1
ATOM 843 N N . GLY A 1 105 ? -9.407 5.904 14.808 1.00 87.25 105 GLY A N 1
ATOM 844 C CA . GLY A 1 105 ? -9.492 4.833 15.783 1.00 87.25 105 GLY A CA 1
ATOM 845 C C . GLY A 1 105 ? -10.144 3.562 15.250 1.00 87.25 105 GLY A C 1
ATOM 846 O O . GLY A 1 105 ? -10.636 3.468 14.126 1.00 87.25 105 GLY A O 1
ATOM 847 N N . LYS A 1 106 ? -10.099 2.534 16.096 1.00 90.56 106 LYS A N 1
ATOM 848 C CA . LYS A 1 106 ? -10.593 1.194 15.784 1.00 90.56 106 LYS A CA 1
ATOM 849 C C . LYS A 1 106 ? -12.119 1.190 15.722 1.00 90.56 106 LYS A C 1
ATOM 851 O O . LYS A 1 106 ? -12.764 1.504 16.721 1.00 90.56 106 LYS A O 1
ATOM 856 N N . SER A 1 107 ? -12.682 0.742 14.606 1.00 90.62 107 SER A N 1
ATOM 857 C CA . SER A 1 107 ? -14.131 0.625 14.418 1.00 90.62 107 SER A CA 1
ATOM 858 C C . SER A 1 107 ? -14.641 -0.807 14.543 1.00 90.62 107 SER A C 1
ATOM 860 O O . SER A 1 107 ? -15.737 -1.026 15.061 1.00 90.62 107 SER A O 1
ATOM 862 N N . ALA A 1 108 ? -13.851 -1.809 14.141 1.00 91.50 108 ALA A N 1
ATOM 863 C CA . ALA A 1 108 ? -14.282 -3.205 14.195 1.00 91.50 108 ALA A CA 1
ATOM 864 C C . ALA A 1 108 ? -13.129 -4.215 14.325 1.00 91.50 108 ALA A C 1
ATOM 866 O O . ALA A 1 108 ? -11.937 -3.898 14.355 1.00 91.50 108 ALA A O 1
ATOM 867 N N . THR A 1 109 ? -13.491 -5.491 14.437 1.00 90.75 109 THR A N 1
ATOM 868 C CA . THR A 1 109 ? -12.577 -6.629 14.291 1.00 90.75 109 THR A CA 1
ATOM 869 C C . THR A 1 109 ? -13.280 -7.692 13.463 1.00 90.75 109 THR A C 1
ATOM 871 O O . THR A 1 109 ? -14.404 -8.078 13.782 1.00 90.75 109 THR A O 1
ATOM 874 N N . VAL A 1 110 ? -12.635 -8.140 12.388 1.00 89.31 110 VAL A N 1
ATOM 875 C CA . VAL A 1 110 ? -13.174 -9.145 11.465 1.00 89.31 110 VAL A CA 1
ATOM 876 C C . VAL A 1 110 ? -12.094 -10.185 11.220 1.00 89.31 110 VAL A C 1
ATOM 878 O O . VAL A 1 110 ? -11.047 -9.874 10.653 1.00 89.31 11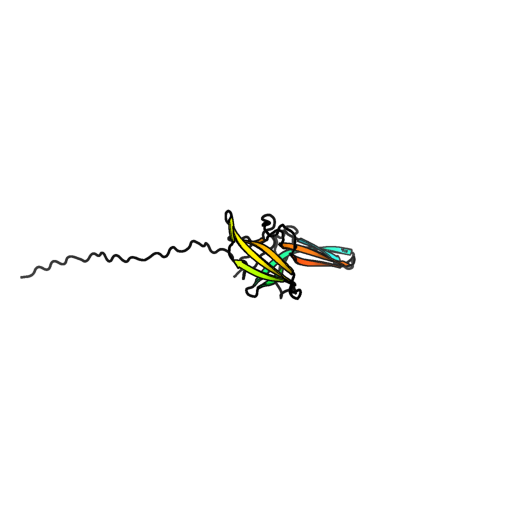0 VAL A O 1
ATOM 881 N N . LYS A 1 111 ? -12.361 -11.431 11.633 1.00 87.81 111 LYS A N 1
ATOM 882 C CA . LYS A 1 111 ? -11.357 -12.508 11.662 1.00 87.81 111 LYS A CA 1
ATOM 883 C C . LYS A 1 111 ? -10.114 -12.037 12.438 1.00 87.81 111 LYS A C 1
ATOM 885 O O . LYS A 1 111 ? -10.254 -11.604 13.579 1.00 87.81 111 LYS A O 1
ATOM 890 N N . ASP A 1 112 ? -8.949 -12.052 11.796 1.00 88.81 112 ASP A N 1
ATOM 891 C CA . ASP A 1 112 ? -7.657 -11.688 12.383 1.00 88.81 112 ASP A CA 1
ATOM 892 C C . ASP A 1 112 ? -7.265 -10.220 12.130 1.00 88.81 112 ASP A C 1
ATOM 894 O O . ASP A 1 112 ? -6.169 -9.796 12.500 1.00 88.81 112 ASP A O 1
ATOM 898 N N . TYR A 1 113 ? -8.154 -9.420 11.527 1.00 91.50 113 TYR A N 1
ATOM 899 C CA . TYR A 1 113 ? -7.906 -8.003 11.266 1.00 91.50 113 TYR A CA 1
ATOM 900 C C . TYR A 1 113 ? -8.591 -7.106 12.291 1.00 91.50 113 TYR A C 1
ATOM 902 O O . TYR A 1 113 ? -9.792 -7.226 12.556 1.00 91.50 113 TYR A O 1
ATOM 910 N N . SER A 1 114 ? -7.840 -6.132 12.797 1.00 92.81 114 SER A N 1
ATOM 911 C CA . SER A 1 114 ? -8.409 -4.929 13.404 1.00 92.81 114 SER A CA 1
ATOM 912 C C . SER A 1 114 ? -8.718 -3.924 12.287 1.00 92.81 114 SER A C 1
ATOM 914 O O . SER A 1 114 ? -7.844 -3.642 11.469 1.00 92.81 114 SER A O 1
ATOM 916 N N . ILE A 1 115 ? -9.945 -3.403 12.243 1.00 92.62 115 ILE A N 1
ATOM 917 C CA . ILE A 1 115 ? -10.387 -2.413 11.248 1.00 92.62 115 ILE A CA 1
ATOM 918 C C . ILE A 1 115 ? -10.473 -1.046 11.920 1.00 92.62 115 ILE A C 1
ATOM 920 O O . ILE A 1 115 ? -10.969 -0.944 13.046 1.00 92.62 115 ILE A O 1
ATOM 924 N N . TYR A 1 116 ? -9.988 -0.024 11.227 1.00 92.31 116 TYR A N 1
ATOM 925 C CA . TYR A 1 116 ? -9.889 1.348 11.701 1.00 92.31 116 TYR A CA 1
ATOM 926 C C . TYR A 1 116 ? -10.508 2.304 10.694 1.00 92.31 116 TYR A C 1
ATOM 928 O O . TYR A 1 116 ? -10.372 2.115 9.480 1.00 92.31 116 TYR A O 1
ATOM 936 N N . ASP A 1 117 ? -11.139 3.344 11.223 1.00 90.50 117 ASP A N 1
ATOM 937 C CA . ASP A 1 117 ? -11.665 4.442 10.429 1.00 90.50 117 ASP A CA 1
ATOM 938 C C . ASP A 1 117 ? -10.524 5.397 10.063 1.00 90.50 117 ASP A C 1
ATOM 940 O O . ASP A 1 117 ? -9.671 5.741 10.888 1.00 90.50 117 ASP A O 1
ATOM 944 N N . LEU A 1 118 ? -10.498 5.820 8.805 1.00 88.56 118 LEU A N 1
ATOM 945 C CA . LEU A 1 118 ? -9.459 6.666 8.240 1.00 88.56 118 LEU A CA 1
ATOM 946 C C . LEU A 1 118 ? -10.114 7.836 7.521 1.00 88.56 118 LEU A C 1
ATOM 948 O O . LEU A 1 118 ? -10.938 7.650 6.633 1.00 88.56 118 LEU A O 1
ATOM 952 N N . LYS A 1 119 ? -9.710 9.053 7.867 1.00 86.62 119 LYS A N 1
ATOM 953 C CA . LYS A 1 119 ? -10.078 10.246 7.108 1.00 86.62 119 LYS A CA 1
ATOM 954 C C . LYS A 1 119 ? -8.889 10.722 6.299 1.00 86.62 119 LYS A C 1
ATOM 956 O O . LYS A 1 119 ? -7.773 10.792 6.811 1.00 86.62 119 LYS A O 1
ATOM 961 N N . ILE A 1 120 ? -9.134 11.089 5.050 1.00 83.75 120 ILE A N 1
ATOM 962 C CA . ILE A 1 120 ? -8.103 11.579 4.141 1.00 83.75 120 ILE A CA 1
ATOM 963 C C . ILE A 1 120 ? -8.493 12.962 3.672 1.00 83.75 120 ILE A C 1
ATOM 965 O O . ILE A 1 120 ? -9.598 13.144 3.178 1.00 83.75 120 ILE A O 1
ATOM 969 N N . GLU A 1 121 ? -7.598 13.933 3.806 1.00 81.94 121 GLU A N 1
ATOM 970 C CA . GLU A 1 121 ? -7.847 15.303 3.355 1.00 81.94 121 GLU A CA 1
ATOM 971 C C . GLU A 1 121 ? -6.850 15.716 2.297 1.00 81.94 121 GLU A C 1
ATOM 973 O O . GLU A 1 121 ? -5.647 15.546 2.485 1.00 81.94 121 GLU A O 1
ATOM 978 N N . LYS A 1 122 ? -7.337 16.318 1.212 1.00 77.56 122 LYS A N 1
ATOM 979 C CA . LYS A 1 122 ? -6.455 16.824 0.170 1.00 77.56 122 LYS A CA 1
ATOM 980 C C . LYS A 1 122 ? -5.761 18.128 0.603 1.00 77.56 122 LYS A C 1
ATOM 982 O O . LYS A 1 122 ? -6.413 19.126 0.898 1.00 77.56 122 LYS A O 1
ATOM 987 N N . VAL A 1 123 ? -4.430 18.155 0.623 1.00 74.44 123 VAL A N 1
ATOM 988 C CA . VAL A 1 123 ? -3.624 19.326 1.007 1.00 74.44 123 VAL A CA 1
ATOM 989 C C . VAL A 1 123 ? -3.871 20.483 0.032 1.00 74.44 123 VAL A C 1
ATOM 991 O O . VAL A 1 123 ? -3.615 20.378 -1.161 1.00 74.44 123 VAL A O 1
ATOM 994 N N . GLY A 1 124 ? -4.335 21.624 0.541 1.00 70.69 124 GLY A N 1
ATOM 995 C CA . GLY A 1 124 ? -4.561 22.830 -0.268 1.00 70.69 124 GLY A CA 1
ATOM 996 C C . GLY A 1 124 ? -5.947 22.940 -0.915 1.00 70.69 124 GLY A C 1
ATOM 997 O O . GLY A 1 124 ? -6.257 23.994 -1.465 1.00 70.69 124 GLY A O 1
ATOM 998 N N . GLU A 1 125 ? -6.810 21.927 -0.792 1.00 62.22 125 GLU A N 1
ATOM 999 C CA . GLU A 1 125 ? -8.228 22.008 -1.165 1.00 62.22 125 GLU A CA 1
ATOM 1000 C C . GLU A 1 125 ? -9.092 21.797 0.083 1.00 62.22 125 GLU A C 1
ATOM 1002 O O . GLU A 1 125 ? -9.246 20.689 0.584 1.00 62.22 125 GLU A O 1
ATOM 1007 N N . SER A 1 126 ? -9.664 22.881 0.606 1.00 53.69 126 SER A N 1
ATOM 1008 C CA . SER A 1 126 ? -10.309 22.947 1.926 1.00 53.69 126 SER A CA 1
ATOM 1009 C C . SER A 1 126 ? -11.640 22.188 2.070 1.00 53.69 126 SER A C 1
ATOM 1011 O O . SER A 1 126 ? -12.331 22.375 3.069 1.00 53.69 126 SER A O 1
ATOM 1013 N N . SER A 1 127 ? -12.029 21.340 1.114 1.00 56.97 127 SER A N 1
ATOM 1014 C CA . SER A 1 127 ? -13.335 20.662 1.139 1.00 56.97 127 SER A CA 1
ATOM 1015 C C . SER A 1 127 ? -13.353 19.211 0.665 1.00 56.97 127 SER A C 1
ATOM 1017 O O . SER A 1 127 ? -14.411 18.586 0.735 1.00 56.97 127 SER A O 1
ATOM 1019 N N . GLN A 1 128 ? -12.234 18.647 0.205 1.00 64.75 128 GLN A N 1
ATOM 1020 C CA . GLN A 1 128 ? -12.205 17.250 -0.231 1.00 64.75 128 GLN A CA 1
ATOM 1021 C C . GLN A 1 128 ? -11.644 16.375 0.885 1.00 64.75 128 GLN A C 1
ATOM 1023 O O . GLN A 1 128 ? -10.433 16.166 0.986 1.00 64.75 128 GLN A O 1
ATOM 1028 N N . SER A 1 129 ? -12.550 15.894 1.739 1.00 74.12 129 SER A N 1
ATOM 1029 C CA . SER A 1 129 ? -12.278 14.778 2.636 1.00 74.12 129 SER A CA 1
ATOM 1030 C C . SER A 1 129 ? -12.906 13.505 2.090 1.00 74.12 129 SER A C 1
ATOM 1032 O O . SER A 1 129 ? -14.080 13.510 1.721 1.00 74.12 129 SER A O 1
ATOM 1034 N N . VAL A 1 130 ? -12.136 12.426 2.073 1.00 78.56 130 VAL A N 1
ATOM 1035 C CA . VAL A 1 130 ? -12.613 11.089 1.727 1.00 78.56 130 VAL A CA 1
ATOM 1036 C C . VAL A 1 130 ? -12.552 10.238 2.984 1.00 78.56 130 VAL A C 1
ATOM 1038 O O . VAL A 1 130 ? -11.502 10.145 3.625 1.00 78.56 130 VAL A O 1
ATOM 1041 N N . ASP A 1 131 ? -13.688 9.648 3.334 1.00 85.50 131 ASP A N 1
ATOM 1042 C CA . ASP A 1 131 ? -13.741 8.618 4.360 1.00 85.50 131 ASP A CA 1
ATOM 1043 C C . ASP A 1 131 ? -13.232 7.304 3.762 1.00 85.50 131 ASP A C 1
ATOM 1045 O O . ASP A 1 131 ? -13.460 6.976 2.594 1.00 85.50 131 ASP A O 1
ATOM 1049 N N . ALA A 1 132 ? -12.488 6.563 4.561 1.00 89.12 132 ALA A N 1
ATOM 1050 C CA . ALA A 1 132 ? -11.837 5.333 4.172 1.00 89.12 132 ALA A CA 1
ATOM 1051 C C . ALA A 1 132 ? -11.707 4.422 5.390 1.00 89.12 132 ALA A C 1
ATOM 1053 O O . ALA A 1 132 ? -11.936 4.826 6.532 1.00 89.12 132 ALA A O 1
ATOM 1054 N N . LEU A 1 133 ? -11.290 3.189 5.143 1.00 91.56 133 LEU A N 1
ATOM 1055 C CA . LEU A 1 133 ? -10.942 2.239 6.185 1.00 91.56 133 LEU A CA 1
ATOM 1056 C C . LEU A 1 133 ? -9.547 1.685 5.922 1.00 91.56 133 LEU A C 1
ATOM 1058 O O . LEU A 1 133 ? -9.092 1.599 4.778 1.00 91.56 133 LEU A O 1
ATOM 1062 N N . TYR A 1 134 ? -8.894 1.228 6.980 1.00 92.00 134 TYR A N 1
ATOM 1063 C CA . TYR A 1 134 ? -7.790 0.292 6.840 1.00 92.00 134 TYR A CA 1
ATOM 1064 C C . TYR A 1 134 ? -7.971 -0.894 7.785 1.00 92.00 134 TYR A C 1
ATOM 1066 O O . TYR A 1 134 ? -8.463 -0.765 8.906 1.00 92.00 134 TYR A O 1
ATOM 1074 N N . ALA A 1 135 ? -7.585 -2.073 7.314 1.00 93.56 135 ALA A N 1
ATOM 1075 C CA . ALA A 1 135 ? -7.574 -3.308 8.076 1.00 93.56 135 ALA A CA 1
ATOM 1076 C C . ALA A 1 135 ? -6.127 -3.753 8.264 1.00 93.56 135 ALA A C 1
ATOM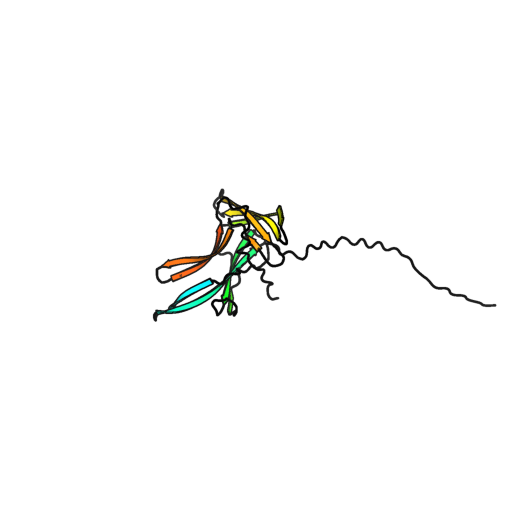 1078 O O . ALA A 1 135 ? -5.374 -3.846 7.295 1.00 93.56 135 ALA A O 1
ATOM 1079 N N . ILE A 1 136 ? -5.738 -4.040 9.502 1.00 92.19 136 ILE A N 1
ATOM 1080 C CA . ILE A 1 136 ? -4.369 -4.432 9.835 1.00 92.19 136 ILE A CA 1
ATOM 1081 C C . ILE A 1 136 ? -4.354 -5.729 10.641 1.00 92.19 136 ILE A C 1
ATOM 1083 O O . ILE A 1 136 ? -5.143 -5.917 11.575 1.00 92.19 136 ILE A O 1
ATOM 1087 N N . SER A 1 137 ? -3.471 -6.636 10.238 1.00 90.88 137 SER A N 1
ATOM 1088 C CA . SER A 1 137 ? -3.123 -7.860 10.962 1.00 90.88 137 SER A CA 1
ATOM 1089 C C . SER A 1 137 ? -1.664 -7.774 11.434 1.00 90.88 137 SER A C 1
ATOM 1091 O O . SER A 1 137 ? -1.053 -6.705 11.417 1.00 90.88 137 SER A O 1
ATOM 1093 N N . GLU A 1 138 ? -1.076 -8.888 11.875 1.00 86.69 138 GLU A N 1
ATOM 1094 C CA . GLU A 1 138 ? 0.338 -8.930 12.270 1.00 86.69 138 GLU A CA 1
ATOM 1095 C C . GLU A 1 138 ? 1.285 -8.513 11.128 1.00 86.69 138 GLU A C 1
ATOM 1097 O O . GLU A 1 138 ? 2.296 -7.857 11.372 1.00 86.69 138 GLU A O 1
ATOM 1102 N N . ASN A 1 139 ? 0.969 -8.873 9.878 1.00 89.38 139 ASN A N 1
ATOM 1103 C CA . ASN A 1 139 ? 1.882 -8.699 8.743 1.00 89.38 139 ASN A CA 1
ATOM 1104 C C . ASN A 1 139 ? 1.233 -8.144 7.467 1.00 89.38 139 ASN A C 1
ATOM 1106 O O . ASN A 1 139 ? 1.912 -8.055 6.439 1.00 89.38 139 ASN A O 1
ATOM 1110 N N . GLU A 1 140 ? -0.046 -7.776 7.512 1.00 91.81 140 GLU A N 1
ATOM 1111 C CA . GLU A 1 140 ? -0.776 -7.219 6.375 1.00 91.81 140 GLU A CA 1
ATOM 1112 C C . GLU A 1 140 ? -1.459 -5.913 6.736 1.00 91.81 140 GLU A C 1
ATOM 1114 O O . GLU A 1 140 ? -2.029 -5.770 7.816 1.00 91.81 140 GLU A O 1
ATOM 1119 N N . LEU A 1 141 ? -1.450 -5.003 5.769 1.00 92.19 141 LEU A N 1
ATOM 1120 C CA . LEU A 1 141 ? -2.235 -3.782 5.759 1.00 92.19 141 LEU A CA 1
ATOM 1121 C C . LEU A 1 141 ? -3.085 -3.780 4.490 1.00 92.19 141 LEU A C 1
ATOM 1123 O O . LEU A 1 141 ? -2.546 -3.758 3.387 1.00 92.19 141 LEU A O 1
ATOM 1127 N N . CYS A 1 142 ? -4.401 -3.782 4.638 1.00 91.62 142 CYS A N 1
ATOM 1128 C CA . CYS A 1 142 ? -5.353 -3.682 3.538 1.00 91.62 142 CYS A CA 1
ATOM 1129 C C . CYS A 1 142 ? -6.071 -2.334 3.645 1.00 91.62 142 CYS A C 1
ATOM 1131 O O . CYS A 1 142 ? -6.465 -1.932 4.740 1.00 91.62 142 CYS A O 1
ATOM 1133 N N . LEU A 1 143 ? -6.233 -1.631 2.530 1.00 89.75 143 LEU A N 1
ATOM 1134 C CA . LEU A 1 143 ? -6.932 -0.346 2.482 1.00 89.75 143 LEU A CA 1
ATOM 1135 C C . LEU A 1 143 ? -8.344 -0.546 1.915 1.00 89.75 143 LEU A C 1
ATOM 1137 O O . LEU A 1 143 ? -8.619 -1.559 1.267 1.00 89.75 143 LEU A O 1
ATOM 1141 N N . SER A 1 144 ? -9.258 0.382 2.192 1.00 89.88 144 SER A N 1
ATOM 1142 C CA . SER A 1 144 ? -10.568 0.406 1.538 1.00 89.88 144 SER A CA 1
ATOM 1143 C C . SER A 1 144 ? -10.443 0.596 0.030 1.00 89.88 144 SER A C 1
ATOM 1145 O O . SER A 1 144 ? -9.469 1.163 -0.438 1.00 89.88 144 SER A O 1
ATOM 1147 N N . GLU A 1 145 ? -11.442 0.187 -0.748 1.00 84.12 145 GLU A N 1
ATOM 1148 C CA . GLU A 1 145 ? -11.450 0.358 -2.211 1.00 84.12 145 GLU A CA 1
ATOM 1149 C C . GLU A 1 145 ? -11.419 1.833 -2.650 1.00 84.12 145 GLU A C 1
ATOM 1151 O O . GLU A 1 145 ? -11.005 2.143 -3.766 1.00 84.12 145 GLU A O 1
ATOM 1156 N N . SER A 1 146 ? -11.798 2.761 -1.761 1.00 78.69 146 SER A N 1
ATOM 1157 C CA . SER A 1 146 ? -11.584 4.205 -1.947 1.00 78.69 146 SER A CA 1
ATOM 1158 C C . SER A 1 146 ? -10.103 4.610 -1.944 1.00 78.69 146 SER A C 1
ATOM 1160 O O . SER A 1 146 ? -9.773 5.742 -2.297 1.00 78.69 146 SER A O 1
ATOM 1162 N N . LEU A 1 147 ? -9.211 3.695 -1.565 1.00 80.62 147 LEU A N 1
ATOM 1163 C CA . LEU A 1 147 ? -7.770 3.853 -1.506 1.00 80.62 147 LEU A CA 1
ATOM 1164 C C . LEU A 1 147 ? -7.081 2.750 -2.291 1.00 80.62 147 LEU A C 1
ATOM 1166 O O . LEU A 1 147 ? -7.016 1.598 -1.866 1.00 80.62 147 LEU A O 1
ATOM 1170 N N . TYR A 1 148 ? -6.471 3.122 -3.406 1.00 72.06 148 TYR A N 1
ATOM 1171 C CA . TYR A 1 148 ? -5.770 2.157 -4.231 1.00 72.06 148 TYR A CA 1
ATOM 1172 C C . TYR A 1 148 ? -4.274 2.448 -4.253 1.00 72.06 148 TYR A C 1
ATOM 1174 O O . TYR A 1 148 ? -3.801 3.362 -4.927 1.00 72.06 148 TYR A O 1
ATOM 1182 N N . ALA A 1 149 ? -3.520 1.655 -3.490 1.00 65.62 149 ALA A N 1
ATOM 1183 C CA . ALA A 1 149 ? -2.064 1.661 -3.519 1.00 65.62 149 ALA A CA 1
ATOM 1184 C C . ALA A 1 149 ? -1.593 0.845 -4.727 1.00 65.62 149 ALA A C 1
ATOM 1186 O O . ALA A 1 149 ? -1.536 -0.386 -4.667 1.00 65.62 149 ALA A O 1
ATOM 1187 N N . LYS A 1 150 ? -1.262 1.517 -5.834 1.00 67.50 150 LYS A N 1
ATOM 1188 C CA . LYS A 1 150 ? -0.783 0.844 -7.046 1.00 67.50 150 LYS A CA 1
ATOM 1189 C C . LYS A 1 150 ? 0.509 1.424 -7.576 1.00 67.50 150 LYS A C 1
ATOM 1191 O O . LYS A 1 150 ? 0.844 2.595 -7.416 1.00 67.50 150 LYS A O 1
ATOM 1196 N N . ASN A 1 151 ? 1.188 0.577 -8.328 1.00 64.38 151 ASN A N 1
ATOM 1197 C CA . ASN A 1 151 ? 2.180 1.034 -9.278 1.00 64.38 151 ASN A CA 1
ATOM 1198 C C . ASN A 1 151 ? 1.406 1.606 -10.485 1.00 64.38 151 ASN A C 1
ATOM 1200 O O . ASN A 1 151 ? 0.562 0.910 -11.057 1.00 64.38 151 ASN A O 1
ATOM 1204 N N . SER A 1 152 ? 1.610 2.883 -10.813 1.00 56.44 152 SER A N 1
ATOM 1205 C CA . SER A 1 152 ? 0.877 3.594 -11.865 1.00 56.44 152 SER A CA 1
ATOM 1206 C C . SER A 1 152 ? 1.827 4.120 -12.939 1.00 56.44 152 SER A C 1
ATOM 1208 O O . SER A 1 152 ? 2.888 4.671 -12.656 1.00 56.44 152 SER A O 1
ATOM 1210 N N . TYR A 1 153 ? 1.430 3.993 -14.202 1.00 54.81 153 TYR A N 1
ATOM 1211 C CA . TYR A 1 153 ? 2.240 4.416 -15.340 1.00 54.81 153 TYR A CA 1
ATOM 1212 C C . TYR A 1 153 ? 1.857 5.841 -15.744 1.00 54.81 153 TYR A C 1
ATOM 1214 O O . TYR A 1 153 ? 0.743 6.066 -16.215 1.00 54.81 153 TYR A O 1
ATOM 1222 N N . LEU A 1 154 ? 2.781 6.800 -15.636 1.00 49.16 154 LEU A N 1
ATOM 1223 C CA . LEU A 1 154 ? 2.628 8.105 -16.273 1.00 49.16 154 LEU A CA 1
ATOM 1224 C C . LEU A 1 154 ? 3.350 8.078 -17.627 1.00 49.16 154 LEU A C 1
ATOM 1226 O O . LEU A 1 154 ? 4.571 7.926 -17.714 1.00 49.16 154 LEU A O 1
ATOM 1230 N N . HIS A 1 155 ? 2.592 8.185 -18.714 1.00 46.78 155 HIS A N 1
ATOM 1231 C CA . HIS A 1 155 ? 3.163 8.363 -20.049 1.00 46.78 155 HIS A CA 1
ATOM 1232 C C . HIS A 1 155 ? 3.417 9.855 -20.271 1.00 46.78 155 HIS A C 1
ATOM 1234 O O . HIS A 1 155 ? 2.473 10.642 -20.251 1.00 46.78 155 HIS A O 1
ATOM 1240 N N . ILE A 1 156 ? 4.685 10.245 -20.434 1.00 48.91 156 ILE A N 1
ATOM 1241 C CA . ILE A 1 156 ? 5.068 11.645 -20.678 1.00 48.91 156 ILE A CA 1
ATOM 1242 C C . ILE A 1 156 ? 5.245 11.894 -22.184 1.00 48.91 156 ILE A C 1
ATOM 1244 O O . ILE A 1 156 ? 4.848 12.947 -22.678 1.00 48.91 156 ILE A O 1
ATOM 1248 N N . ASP A 1 157 ? 5.787 10.917 -22.918 1.00 48.59 157 ASP A N 1
ATOM 1249 C CA . ASP A 1 157 ? 5.872 10.888 -24.383 1.00 48.59 157 ASP A CA 1
ATOM 1250 C C . ASP A 1 157 ? 5.993 9.432 -24.903 1.00 48.59 157 ASP A C 1
ATOM 1252 O O . ASP A 1 157 ? 6.095 8.497 -24.103 1.00 48.59 157 ASP A O 1
ATOM 1256 N N . ASP A 1 158 ? 5.997 9.235 -26.231 1.00 55.78 158 ASP A N 1
ATOM 1257 C CA . ASP A 1 158 ? 6.074 7.914 -26.895 1.00 55.78 158 ASP A CA 1
ATOM 1258 C C . ASP A 1 158 ? 7.338 7.094 -26.542 1.00 55.78 158 ASP A C 1
ATOM 1260 O O . ASP A 1 158 ? 7.392 5.897 -26.825 1.00 55.78 158 ASP A O 1
ATOM 1264 N N . ASN A 1 159 ? 8.357 7.708 -25.922 1.00 49.44 159 ASN A N 1
ATOM 1265 C CA . ASN A 1 159 ? 9.654 7.090 -25.622 1.00 49.44 159 ASN A CA 1
ATOM 1266 C C . ASN A 1 159 ? 10.051 7.127 -24.133 1.00 49.44 159 ASN A C 1
ATOM 1268 O O . ASN A 1 159 ? 11.077 6.545 -23.767 1.00 49.44 159 ASN A O 1
ATOM 1272 N N . LYS A 1 160 ? 9.281 7.791 -23.265 1.00 45.81 160 LYS A N 1
ATOM 1273 C CA . LYS A 1 160 ? 9.558 7.939 -21.831 1.00 45.81 160 LYS A CA 1
ATOM 1274 C C . LYS A 1 160 ? 8.297 7.695 -21.014 1.00 45.81 160 LYS A C 1
ATOM 1276 O O . LYS A 1 160 ? 7.491 8.590 -20.750 1.00 45.81 160 LYS A O 1
ATOM 1281 N N . THR A 1 161 ? 8.178 6.464 -20.536 1.00 52.03 161 THR A N 1
ATOM 1282 C CA . THR A 1 161 ? 7.262 6.118 -19.452 1.00 52.03 161 THR A CA 1
ATOM 1283 C C . THR A 1 161 ? 7.968 6.357 -18.122 1.00 52.03 161 THR A C 1
ATOM 1285 O O . THR A 1 161 ? 8.991 5.732 -17.841 1.00 52.03 161 THR A O 1
ATOM 1288 N N . TYR A 1 162 ? 7.426 7.254 -17.301 1.00 50.47 162 TYR A N 1
ATOM 1289 C CA . TYR A 1 162 ? 7.806 7.360 -15.896 1.00 50.47 162 TYR A CA 1
ATOM 1290 C C . TYR A 1 162 ? 6.757 6.616 -15.083 1.00 50.47 162 TYR A C 1
ATOM 1292 O O . TYR A 1 162 ? 5.584 6.978 -15.086 1.00 50.47 162 TYR A O 1
ATOM 1300 N N . GLU A 1 163 ? 7.160 5.549 -14.404 1.00 56.28 163 GLU A N 1
ATOM 1301 C CA . GLU A 1 163 ? 6.272 4.901 -13.445 1.00 56.28 163 GLU A CA 1
ATOM 1302 C C . GLU A 1 163 ? 6.361 5.632 -12.109 1.00 56.28 163 GLU A C 1
ATOM 1304 O O . GLU A 1 163 ? 7.450 5.839 -11.566 1.00 56.28 163 GLU A O 1
ATOM 1309 N N . SER A 1 164 ? 5.199 6.048 -11.620 1.00 55.97 164 SER A N 1
ATOM 1310 C CA . SER A 1 164 ? 5.013 6.651 -10.311 1.00 55.97 164 SER A CA 1
ATOM 1311 C C . SER A 1 164 ? 4.255 5.655 -9.448 1.00 55.97 164 SER A C 1
ATOM 1313 O O . SER A 1 164 ? 3.362 4.940 -9.901 1.00 55.97 164 SER A O 1
ATOM 1315 N N . MET A 1 165 ? 4.629 5.572 -8.184 1.00 66.69 165 MET A N 1
ATOM 1316 C CA . MET A 1 165 ? 3.864 4.798 -7.220 1.00 66.69 165 MET A CA 1
ATOM 1317 C C . MET A 1 165 ? 2.861 5.753 -6.619 1.00 66.69 165 MET A C 1
ATOM 1319 O O . MET A 1 165 ? 3.248 6.751 -6.021 1.00 66.69 165 MET A O 1
ATOM 1323 N N . VAL A 1 166 ? 1.584 5.476 -6.838 1.00 68.19 166 VAL A N 1
ATOM 1324 C CA . VAL A 1 166 ? 0.526 6.410 -6.486 1.00 68.19 166 VAL A CA 1
ATOM 1325 C C . VAL A 1 166 ? -0.405 5.714 -5.519 1.00 68.19 166 VAL A C 1
ATOM 1327 O O . VAL A 1 166 ? -0.859 4.591 -5.753 1.00 68.19 166 VAL A O 1
ATOM 1330 N N . LEU A 1 167 ? -0.676 6.398 -4.415 1.00 73.31 167 LEU A N 1
ATOM 1331 C CA . LEU A 1 167 ? -1.859 6.118 -3.631 1.00 73.31 167 LEU A CA 1
ATOM 1332 C C . LEU A 1 167 ? -2.996 6.944 -4.232 1.00 73.31 167 LEU A C 1
ATOM 1334 O O . LEU A 1 167 ? -3.070 8.153 -4.009 1.00 73.31 167 LEU A O 1
ATOM 1338 N N . ASP A 1 168 ? -3.834 6.299 -5.038 1.00 74.88 168 ASP A N 1
ATOM 1339 C CA . ASP A 1 168 ? -5.011 6.944 -5.612 1.00 74.88 168 ASP A CA 1
ATOM 1340 C C . ASP A 1 168 ? -6.131 6.982 -4.569 1.00 74.88 168 ASP A C 1
ATOM 1342 O O . ASP A 1 168 ? -6.419 5.977 -3.913 1.00 74.88 168 ASP A O 1
ATOM 1346 N N . VAL A 1 169 ? -6.764 8.148 -4.432 1.00 75.31 169 VAL A N 1
ATOM 1347 C CA . VAL A 1 169 ? -7.901 8.372 -3.533 1.00 75.31 169 VAL A CA 1
ATOM 1348 C C . VAL A 1 169 ? -9.143 8.627 -4.383 1.00 75.31 169 VAL A C 1
ATOM 1350 O O . VAL A 1 169 ? -9.207 9.619 -5.111 1.00 75.31 169 VAL A O 1
ATOM 1353 N N . TYR A 1 170 ? -10.131 7.743 -4.286 1.00 75.06 170 TYR A N 1
ATOM 1354 C CA . TYR A 1 170 ? -11.405 7.842 -4.994 1.00 75.06 170 TYR A CA 1
ATOM 1355 C C . TYR A 1 170 ? -12.512 8.275 -4.032 1.00 75.06 170 TYR A C 1
ATOM 1357 O O . TYR A 1 170 ? -12.630 7.750 -2.929 1.00 75.06 170 TYR A O 1
ATOM 1365 N N . SER A 1 171 ? -13.359 9.210 -4.461 1.00 65.38 171 SER A N 1
ATOM 1366 C CA . SER A 1 171 ? -14.496 9.708 -3.672 1.00 65.38 171 SER A CA 1
ATOM 1367 C C . SER A 1 171 ? -15.740 8.807 -3.727 1.00 65.38 171 SER A C 1
ATOM 1369 O O . SER A 1 171 ? -16.816 9.234 -3.316 1.00 65.38 171 SER A O 1
ATOM 1371 N N . ASP A 1 172 ? -15.633 7.608 -4.300 1.00 63.03 172 ASP A N 1
ATOM 1372 C CA . ASP A 1 172 ? -16.785 6.752 -4.592 1.00 63.03 172 ASP A CA 1
ATOM 1373 C C . ASP A 1 172 ? -17.308 6.007 -3.347 1.00 63.03 172 ASP A C 1
ATOM 1375 O O . ASP A 1 172 ? -16.601 5.812 -2.358 1.00 63.03 172 ASP A O 1
ATOM 1379 N N . ASN A 1 173 ? -18.567 5.548 -3.419 1.00 60.47 173 ASN A N 1
ATOM 1380 C CA . ASN A 1 173 ? -19.362 4.933 -2.336 1.00 60.47 173 ASN A CA 1
ATOM 1381 C C . ASN A 1 173 ? -18.770 3.660 -1.681 1.00 60.47 173 ASN A C 1
ATOM 1383 O O . ASN A 1 173 ? -19.408 3.089 -0.797 1.00 60.47 173 ASN A O 1
ATOM 1387 N N . ASN A 1 174 ? -17.576 3.212 -2.077 1.00 65.25 174 ASN A N 1
ATOM 1388 C CA . ASN A 1 174 ? -16.927 2.006 -1.552 1.00 65.25 174 ASN A CA 1
ATOM 1389 C C . ASN A 1 174 ? -15.920 2.303 -0.424 1.00 65.25 174 ASN A C 1
ATOM 1391 O O . ASN A 1 174 ? -15.134 1.438 -0.044 1.00 65.25 174 ASN A O 1
ATOM 1395 N N . ALA A 1 175 ? -15.971 3.505 0.159 1.00 71.12 175 ALA A N 1
ATOM 1396 C CA . ALA A 1 175 ? -15.219 3.895 1.355 1.00 71.12 175 ALA A CA 1
ATOM 1397 C C . ALA A 1 175 ? -15.285 2.876 2.508 1.00 71.12 175 ALA A C 1
ATOM 1399 O O . ALA A 1 175 ? -14.332 2.726 3.269 1.00 71.12 175 ALA A O 1
ATOM 1400 N N . SER A 1 176 ? -16.403 2.157 2.622 1.00 78.44 176 SER A N 1
ATOM 1401 C CA . SER A 1 176 ? -16.673 1.189 3.686 1.00 78.44 176 SER A CA 1
ATOM 1402 C C . SER A 1 176 ? -16.236 -0.248 3.374 1.00 78.44 176 SER A C 1
ATOM 1404 O O . SER A 1 176 ? -16.393 -1.123 4.228 1.00 78.44 176 SER A O 1
ATOM 1406 N N . GLN A 1 177 ? -15.694 -0.523 2.183 1.00 88.44 177 GLN A N 1
ATOM 1407 C CA . GLN A 1 177 ? -15.296 -1.869 1.766 1.00 88.44 177 GLN A CA 1
ATOM 1408 C C . GLN A 1 177 ? -13.773 -1.999 1.725 1.00 88.44 177 GLN A C 1
ATOM 1410 O O . GLN A 1 177 ? -13.116 -1.313 0.953 1.00 88.44 177 GLN A O 1
ATOM 1415 N N . ILE A 1 178 ? -13.214 -2.895 2.545 1.00 90.00 178 ILE A N 1
ATOM 1416 C CA . ILE A 1 178 ? -11.784 -3.242 2.534 1.00 90.00 178 ILE A CA 1
ATOM 1417 C C . ILE A 1 178 ? -11.456 -4.129 1.328 1.00 90.00 178 ILE A C 1
ATOM 1419 O O . ILE A 1 178 ? -12.079 -5.179 1.148 1.00 90.00 178 ILE A O 1
ATOM 1423 N N . ASP A 1 179 ? -10.420 -3.766 0.569 1.00 88.69 179 ASP A N 1
ATOM 1424 C CA . ASP A 1 179 ? -9.858 -4.608 -0.487 1.00 88.69 179 ASP A CA 1
ATOM 1425 C C . ASP A 1 179 ? -8.849 -5.608 0.100 1.00 88.69 179 ASP A C 1
ATOM 1427 O O . ASP A 1 179 ? -7.636 -5.386 0.151 1.00 88.69 179 ASP A O 1
ATOM 1431 N N . TYR A 1 180 ? -9.362 -6.755 0.544 1.00 89.19 180 TYR A N 1
ATOM 1432 C CA . TYR A 1 180 ? -8.530 -7.861 1.027 1.00 89.19 180 TYR A CA 1
ATOM 1433 C C . TYR A 1 180 ? -7.726 -8.563 -0.087 1.00 89.19 180 TYR A C 1
ATOM 1435 O O . TYR A 1 180 ? -6.899 -9.425 0.211 1.00 89.19 180 TYR A O 1
ATOM 1443 N N . GLY A 1 181 ? -7.963 -8.241 -1.364 1.00 86.38 181 GLY A N 1
ATOM 1444 C CA . GLY A 1 181 ? -7.230 -8.805 -2.497 1.00 86.38 181 GLY A CA 1
ATOM 1445 C C . GLY A 1 181 ? -5.879 -8.130 -2.741 1.00 86.38 181 GLY A C 1
ATOM 1446 O O . GLY A 1 181 ? -4.966 -8.778 -3.252 1.00 86.38 181 GLY A O 1
ATOM 1447 N N . ASN A 1 182 ? -5.731 -6.864 -2.339 1.00 83.88 182 ASN A N 1
ATOM 1448 C CA . ASN A 1 182 ? -4.559 -6.031 -2.631 1.00 83.88 182 ASN A CA 1
ATOM 1449 C C . ASN A 1 182 ? -3.852 -5.507 -1.367 1.00 83.88 182 ASN A C 1
ATOM 1451 O O . ASN A 1 182 ? -3.364 -4.379 -1.328 1.00 83.88 182 ASN A O 1
ATOM 1455 N N . CYS A 1 183 ? -3.757 -6.333 -0.323 1.00 90.25 183 CYS A N 1
ATOM 1456 C CA . CYS A 1 183 ? -3.055 -5.950 0.901 1.00 90.25 183 CYS A CA 1
ATOM 1457 C C . CYS A 1 183 ? -1.543 -5.761 0.675 1.00 90.25 183 CYS A C 1
ATOM 1459 O O . CYS A 1 183 ? -0.882 -6.520 -0.046 1.00 90.25 183 CYS A O 1
ATOM 1461 N N . LEU A 1 184 ? -0.983 -4.776 1.371 1.00 90.94 184 LEU A N 1
ATOM 1462 C CA . LEU A 1 184 ? 0.448 -4.569 1.540 1.00 90.94 184 LEU A CA 1
ATOM 1463 C C . LEU A 1 184 ? 0.989 -5.508 2.623 1.00 90.94 184 LEU A C 1
ATOM 1465 O O . LEU A 1 184 ? 0.278 -5.882 3.556 1.00 90.94 184 LEU A O 1
ATOM 1469 N N . ARG A 1 185 ? 2.270 -5.862 2.529 1.00 91.38 185 ARG A N 1
ATOM 1470 C CA . ARG A 1 185 ? 2.973 -6.674 3.530 1.00 91.38 185 ARG A CA 1
ATOM 1471 C C . ARG A 1 185 ? 3.877 -5.819 4.389 1.00 91.38 185 ARG A C 1
ATOM 1473 O O . ARG A 1 185 ? 4.535 -4.915 3.882 1.00 91.38 185 ARG A O 1
ATOM 1480 N N . LEU A 1 186 ? 3.959 -6.143 5.670 1.00 89.38 186 LEU A N 1
ATOM 1481 C CA . LEU A 1 186 ? 4.937 -5.534 6.556 1.00 89.38 186 LEU A CA 1
ATOM 1482 C C . LEU A 1 186 ? 6.348 -5.970 6.138 1.00 89.38 186 LEU A C 1
ATOM 1484 O O . LEU A 1 186 ? 6.647 -7.166 6.084 1.00 89.38 186 LEU A O 1
ATOM 1488 N N . ILE A 1 187 ? 7.233 -5.011 5.877 1.00 84.88 187 ILE A N 1
ATOM 1489 C CA . ILE A 1 187 ? 8.669 -5.272 5.866 1.00 84.88 187 ILE A CA 1
ATOM 1490 C C . ILE A 1 187 ? 9.145 -5.078 7.296 1.00 84.88 187 ILE A C 1
ATOM 1492 O O . ILE A 1 187 ? 9.244 -3.953 7.784 1.00 84.88 187 ILE A O 1
ATOM 1496 N N . ASN A 1 188 ? 9.504 -6.178 7.953 1.00 66.25 188 ASN A N 1
ATOM 1497 C CA . ASN A 1 188 ? 10.390 -6.084 9.102 1.00 66.25 188 ASN A CA 1
ATOM 1498 C C . ASN A 1 188 ? 11.687 -5.469 8.585 1.00 66.25 188 ASN A C 1
ATOM 1500 O O . ASN A 1 188 ? 12.412 -6.129 7.837 1.00 66.25 188 ASN A O 1
ATOM 1504 N N . ALA A 1 189 ? 11.937 -4.195 8.903 1.00 40.88 189 ALA A N 1
ATOM 1505 C CA . ALA A 1 189 ? 13.192 -3.553 8.551 1.00 40.88 189 ALA A CA 1
ATOM 1506 C C . ALA A 1 189 ? 14.328 -4.507 8.961 1.00 40.88 189 ALA A C 1
ATOM 1508 O O . ALA A 1 189 ? 14.331 -4.960 10.115 1.00 40.88 189 ALA A O 1
ATOM 1509 N N . PRO A 1 190 ? 15.237 -4.892 8.047 1.00 34.47 190 PRO A N 1
ATOM 1510 C CA . PRO A 1 190 ? 16.431 -5.597 8.472 1.00 34.47 190 PRO A CA 1
ATOM 1511 C C . PRO A 1 190 ? 17.120 -4.686 9.490 1.00 34.47 190 PRO A C 1
ATOM 1513 O O . PRO A 1 190 ? 17.395 -3.523 9.192 1.00 34.47 190 PRO A O 1
ATOM 1516 N N . ARG A 1 191 ? 17.260 -5.190 10.719 1.00 31.91 191 ARG A N 1
ATOM 1517 C CA . ARG A 1 191 ? 18.020 -4.522 11.777 1.00 31.91 191 ARG A CA 1
ATOM 1518 C C . ARG A 1 191 ? 19.465 -4.326 11.351 1.00 31.91 191 ARG A C 1
ATOM 1520 O O . ARG A 1 191 ? 19.998 -5.248 10.692 1.00 31.91 191 ARG A O 1
#